Protein AF-A0A966XYH3-F1 (afdb_monomer_lite)

Foldseek 3Di:
DQDLVCLDLVNLQVVLVVCVVVVLPLFDHPVRLVVLLVVLCVVPDQPDWEWADDPQADIDIDHRVCCSVVVSSVSSVQVGRVQWHWDFDFDAHPVGDTDTYIYTDGDCPDPPNPPDDDLLRLLVCQLPDADPVGGSLVVLVVVCVVCVVVVHDDVSSVSSNQSSCVVNVVPDDDDDDDDDDDDDDD

Sequence (186 aa):
MLTREDLTSERIDQIVADAHKAGYDFFLTSEQRAASLAAALQRYQPGEEAWVFAYEGIAYRLAPHQVSSELAILWNREMLSNVYQARWVPTQLRDGRTVTAVTFVVDTAHCQYCGDLSMERAAHHIAFAEGRRGACRDYLFNTAEHTRSLGIHDPYIEDLMERVATLRGDAAGASAPAAAELAGEA

Structure (mmCIF, N/CA/C/O backbone):
data_AF-A0A966XYH3-F1
#
_entry.id   AF-A0A966XYH3-F1
#
loop_
_atom_site.group_PDB
_atom_site.id
_atom_site.type_symbol
_atom_site.label_atom_id
_atom_site.label_alt_id
_atom_site.label_comp_id
_atom_site.label_asym_id
_atom_site.label_entity_id
_atom_site.label_seq_id
_atom_site.pdbx_PDB_ins_code
_atom_site.Cartn_x
_atom_site.Cartn_y
_atom_site.Cartn_z
_atom_site.occupancy
_atom_site.B_iso_or_equiv
_atom_site.auth_seq_id
_atom_site.auth_comp_id
_atom_site.auth_asym_id
_atom_site.auth_atom_id
_atom_site.pdbx_PDB_model_num
ATOM 1 N N . MET A 1 1 ? 12.363 -10.773 2.905 1.00 49.31 1 MET A N 1
ATOM 2 C CA . MET A 1 1 ? 11.132 -9.957 3.035 1.00 49.31 1 MET A CA 1
ATOM 3 C C . MET A 1 1 ? 11.055 -9.453 4.473 1.00 49.31 1 MET A C 1
ATOM 5 O O . MET A 1 1 ? 11.399 -10.238 5.341 1.00 49.31 1 MET A O 1
ATOM 9 N N . LEU A 1 2 ? 10.693 -8.185 4.735 1.00 57.81 2 LEU A N 1
ATOM 10 C CA . LEU A 1 2 ? 10.461 -7.740 6.123 1.00 57.81 2 LEU A CA 1
ATOM 11 C C . LEU A 1 2 ? 9.235 -8.480 6.658 1.00 57.81 2 LEU A C 1
ATOM 13 O O . LEU A 1 2 ? 8.167 -8.423 6.045 1.00 57.81 2 LEU A O 1
ATOM 17 N N . THR A 1 3 ? 9.412 -9.188 7.759 1.00 65.69 3 THR A N 1
ATOM 18 C CA . THR A 1 3 ? 8.351 -9.879 8.486 1.00 65.69 3 THR A CA 1
ATOM 19 C C . THR A 1 3 ? 7.637 -8.905 9.424 1.00 65.69 3 THR A C 1
ATOM 21 O O . THR A 1 3 ? 8.086 -7.777 9.630 1.00 65.69 3 THR A O 1
ATOM 24 N N . ARG A 1 4 ? 6.514 -9.324 10.020 1.00 68.44 4 ARG A N 1
ATOM 25 C CA . ARG A 1 4 ? 5.819 -8.525 11.045 1.00 68.44 4 ARG A CA 1
ATOM 26 C C . ARG A 1 4 ? 6.746 -8.166 12.213 1.00 68.44 4 ARG A C 1
ATOM 28 O O . ARG A 1 4 ? 6.641 -7.068 12.748 1.00 68.44 4 ARG A O 1
ATOM 35 N N . GLU A 1 5 ? 7.657 -9.067 12.565 1.00 70.75 5 GLU A N 1
ATOM 36 C CA . GLU A 1 5 ? 8.644 -8.877 13.633 1.00 70.75 5 GLU A CA 1
ATOM 37 C C . GLU A 1 5 ? 9.693 -7.817 13.271 1.00 70.75 5 GLU A C 1
ATOM 39 O O . GLU A 1 5 ? 10.231 -7.161 14.156 1.00 70.75 5 GLU A O 1
ATOM 44 N N . ASP A 1 6 ? 9.919 -7.567 11.977 1.00 70.19 6 ASP A N 1
ATOM 45 C CA . ASP A 1 6 ? 10.845 -6.537 11.499 1.00 70.19 6 ASP A CA 1
ATOM 46 C C . ASP A 1 6 ? 10.223 -5.126 11.434 1.00 70.19 6 ASP A C 1
ATOM 48 O O . ASP A 1 6 ? 10.929 -4.155 11.152 1.00 70.19 6 ASP A O 1
ATOM 52 N N . LEU A 1 7 ? 8.911 -4.985 11.671 1.00 72.44 7 LEU A N 1
ATOM 53 C CA . LEU A 1 7 ? 8.174 -3.710 11.614 1.00 72.44 7 LEU A CA 1
ATOM 54 C C . LEU A 1 7 ? 8.131 -2.975 12.965 1.00 72.44 7 LEU A C 1
ATOM 56 O O . LEU A 1 7 ? 7.219 -2.182 13.228 1.00 72.44 7 LEU A O 1
ATOM 60 N N . THR A 1 8 ? 9.112 -3.221 13.836 1.00 78.69 8 THR A N 1
ATOM 61 C CA . THR A 1 8 ? 9.257 -2.449 15.074 1.00 78.69 8 THR A CA 1
ATOM 62 C C . THR A 1 8 ? 9.569 -0.991 14.755 1.00 78.69 8 THR A C 1
ATOM 64 O O . THR A 1 8 ? 10.270 -0.683 13.788 1.00 78.69 8 THR A O 1
ATOM 67 N N . SER A 1 9 ? 9.075 -0.073 15.590 1.00 75.56 9 SER A N 1
ATOM 68 C CA . SER A 1 9 ? 9.333 1.359 15.402 1.00 75.56 9 SER A CA 1
ATOM 69 C C . SER A 1 9 ? 10.831 1.668 15.347 1.00 75.56 9 SER A C 1
ATOM 71 O O . SER A 1 9 ? 11.249 2.441 14.497 1.00 75.56 9 SER A O 1
ATOM 73 N N . GLU A 1 10 ? 11.651 0.994 16.158 1.00 83.19 10 GLU A N 1
ATOM 74 C CA . GLU A 1 10 ? 13.109 1.167 16.169 1.00 83.19 10 GLU A CA 1
ATOM 75 C C . GLU A 1 10 ? 13.763 0.764 14.839 1.00 83.19 10 GLU A C 1
ATOM 77 O O . GLU A 1 10 ? 14.554 1.522 14.273 1.00 83.19 10 GLU A O 1
ATOM 82 N N . ARG A 1 11 ? 13.404 -0.405 14.288 1.00 82.56 11 ARG A N 1
ATOM 83 C CA . ARG A 1 11 ? 13.957 -0.864 13.008 1.00 82.56 11 ARG A CA 1
ATOM 84 C C . ARG A 1 11 ? 13.546 0.055 11.866 1.00 82.56 11 ARG A C 1
ATOM 86 O O . ARG A 1 11 ? 14.363 0.353 10.993 1.00 82.56 11 ARG A O 1
ATOM 93 N N . ILE A 1 12 ? 12.296 0.506 11.879 1.00 82.81 12 ILE A N 1
ATOM 94 C CA . ILE A 1 12 ? 11.787 1.462 10.904 1.00 82.81 12 ILE A CA 1
ATOM 95 C C . ILE A 1 12 ? 12.502 2.809 11.023 1.00 82.81 12 ILE A C 1
ATOM 97 O O . ILE A 1 12 ? 12.922 3.360 10.007 1.00 82.81 12 ILE A O 1
ATOM 101 N N . ASP A 1 13 ? 12.699 3.320 12.233 1.00 86.12 13 ASP A N 1
ATOM 102 C CA . ASP A 1 13 ? 13.364 4.603 12.449 1.00 86.12 13 ASP A CA 1
ATOM 103 C C . ASP A 1 13 ? 14.832 4.556 11.998 1.00 86.12 13 ASP A C 1
ATOM 105 O O . ASP A 1 13 ? 15.316 5.515 11.395 1.00 86.12 13 ASP A O 1
ATOM 109 N N . GLN A 1 14 ? 15.510 3.412 12.152 1.00 86.12 14 GLN A N 1
ATOM 110 C CA . GLN A 1 14 ? 16.838 3.205 11.570 1.00 86.12 14 GLN A CA 1
ATOM 111 C C . GLN A 1 14 ? 16.815 3.244 10.033 1.00 86.12 14 GLN A C 1
ATOM 113 O O . GLN A 1 14 ? 17.666 3.890 9.422 1.00 86.12 14 GLN A O 1
ATOM 118 N N . ILE A 1 15 ? 15.835 2.591 9.396 1.00 84.50 15 ILE A N 1
ATOM 119 C CA . ILE A 1 15 ? 15.675 2.620 7.931 1.00 84.50 15 ILE A CA 1
ATOM 120 C C . ILE A 1 15 ? 15.459 4.056 7.438 1.00 84.50 15 ILE A C 1
ATOM 122 O O . ILE A 1 15 ? 16.064 4.454 6.442 1.00 84.50 15 ILE A O 1
ATOM 126 N N . VAL A 1 16 ? 14.623 4.830 8.134 1.00 85.50 16 VAL A N 1
ATOM 127 C CA . VAL A 1 16 ? 14.347 6.238 7.809 1.00 85.50 16 VAL A CA 1
ATOM 128 C C . VAL A 1 16 ? 15.609 7.085 7.966 1.00 85.50 16 VAL A C 1
ATOM 130 O O . VAL A 1 16 ? 15.961 7.823 7.049 1.00 85.50 16 VAL A O 1
ATOM 133 N N . ALA A 1 17 ? 16.340 6.928 9.072 1.00 87.25 17 ALA A N 1
ATOM 134 C CA . ALA A 1 17 ? 17.584 7.654 9.306 1.00 87.25 17 ALA A CA 1
ATOM 135 C C . ALA A 1 17 ? 18.641 7.361 8.226 1.00 87.25 17 ALA A C 1
ATOM 137 O O . ALA A 1 17 ? 19.324 8.273 7.757 1.00 87.25 17 ALA A O 1
ATOM 138 N N . ASP A 1 18 ? 18.767 6.102 7.803 1.00 87.81 18 ASP A N 1
ATOM 139 C CA . ASP A 1 18 ? 19.679 5.715 6.724 1.00 87.81 18 ASP A CA 1
ATOM 140 C C . ASP A 1 18 ? 19.237 6.285 5.368 1.00 87.81 18 ASP A C 1
ATOM 142 O O . ASP A 1 18 ? 20.079 6.676 4.559 1.00 87.81 18 ASP A O 1
ATOM 146 N N . ALA A 1 19 ? 17.927 6.368 5.118 1.00 85.88 19 ALA A N 1
ATOM 147 C CA . ALA A 1 19 ? 17.378 6.955 3.901 1.00 85.88 19 ALA A CA 1
ATOM 148 C C . ALA A 1 19 ? 17.610 8.474 3.832 1.00 85.88 19 ALA A C 1
ATOM 150 O O . ALA A 1 19 ? 18.064 8.966 2.799 1.00 85.88 19 ALA A O 1
ATOM 151 N N . HIS A 1 20 ? 17.396 9.206 4.932 1.00 88.75 20 HIS A N 1
ATOM 152 C CA . HIS A 1 20 ? 17.699 10.642 5.019 1.00 88.75 20 HIS A CA 1
ATOM 153 C C . HIS A 1 20 ? 19.189 10.922 4.817 1.00 88.75 20 HIS A C 1
ATOM 155 O O . HIS A 1 20 ? 19.550 11.808 4.049 1.00 88.75 20 HIS A O 1
ATOM 161 N N . LYS A 1 21 ? 20.078 10.114 5.413 1.00 89.19 21 LYS A N 1
ATOM 162 C CA . LYS A 1 21 ? 21.530 10.216 5.162 1.00 89.19 21 LYS A CA 1
ATOM 163 C C . LYS A 1 21 ? 21.896 10.004 3.690 1.00 89.19 21 LYS A C 1
ATOM 165 O O . LYS A 1 21 ? 22.889 10.559 3.231 1.00 89.19 21 LYS A O 1
ATOM 170 N N . ALA A 1 22 ? 21.113 9.208 2.963 1.00 87.56 22 ALA A N 1
ATOM 171 C CA . ALA A 1 22 ? 21.276 8.975 1.531 1.00 87.56 22 ALA A CA 1
ATOM 172 C C . ALA A 1 22 ? 20.560 10.018 0.641 1.00 87.56 22 ALA A C 1
ATOM 174 O O . ALA A 1 22 ? 20.587 9.876 -0.580 1.00 87.56 22 ALA A O 1
ATOM 175 N N . GLY A 1 23 ? 19.944 11.058 1.222 1.00 87.44 23 GLY A N 1
ATOM 176 C CA . GLY A 1 23 ? 19.273 12.145 0.496 1.00 87.44 23 GLY A CA 1
ATOM 177 C C . GLY A 1 23 ? 17.821 11.860 0.096 1.00 87.44 23 GLY A C 1
ATOM 178 O O . GLY A 1 23 ? 17.277 12.539 -0.773 1.00 87.44 23 GLY A O 1
ATOM 179 N N . TYR A 1 24 ? 17.186 10.844 0.687 1.00 84.31 24 TYR A N 1
ATOM 180 C CA . TYR A 1 24 ? 15.781 10.520 0.435 1.00 84.31 24 TYR A CA 1
ATOM 181 C C . TYR A 1 24 ? 14.864 11.168 1.479 1.00 84.31 24 TYR A C 1
ATOM 183 O O . TYR A 1 24 ? 14.410 10.506 2.411 1.00 84.31 24 TYR A O 1
ATOM 191 N N . ASP A 1 25 ? 14.552 12.451 1.305 1.00 84.19 25 ASP A N 1
ATOM 192 C CA . ASP A 1 25 ? 13.819 13.256 2.302 1.00 84.19 25 ASP A CA 1
ATOM 193 C C . ASP A 1 25 ? 12.321 12.924 2.432 1.00 84.19 25 ASP A C 1
ATOM 195 O O . ASP A 1 25 ? 11.650 13.389 3.350 1.00 84.19 25 ASP A O 1
ATOM 199 N N . PHE A 1 26 ? 11.776 12.099 1.537 1.00 83.56 26 PHE A N 1
ATOM 200 C CA . PHE A 1 26 ? 10.361 11.713 1.546 1.00 83.56 26 PHE A CA 1
ATOM 201 C C . PHE A 1 26 ? 10.013 10.631 2.587 1.00 83.56 26 PHE A C 1
ATOM 203 O O . PHE A 1 26 ? 8.839 10.319 2.780 1.00 83.56 26 PHE A O 1
ATOM 210 N N . PHE A 1 27 ? 11.000 10.043 3.273 1.00 86.94 27 PHE A N 1
ATOM 211 C CA . PHE A 1 27 ? 10.733 9.098 4.360 1.00 86.94 27 PHE A CA 1
ATOM 212 C C . PHE A 1 27 ? 10.236 9.818 5.623 1.00 86.94 27 PHE A C 1
ATOM 214 O O . PHE A 1 27 ? 10.886 10.737 6.116 1.00 86.94 27 PHE A O 1
ATOM 221 N N . LEU A 1 28 ? 9.096 9.385 6.164 1.00 86.69 28 LEU A N 1
ATOM 222 C CA . LEU A 1 28 ? 8.470 9.984 7.341 1.00 86.69 28 LEU A CA 1
ATOM 223 C C . LEU A 1 28 ? 9.160 9.544 8.635 1.00 86.69 28 LEU A C 1
ATOM 225 O O . LEU A 1 28 ? 9.383 8.351 8.858 1.00 86.69 28 LEU A O 1
ATOM 229 N N . THR A 1 29 ? 9.404 10.494 9.538 1.00 89.31 29 THR A N 1
ATOM 230 C CA . THR A 1 29 ? 9.865 10.219 10.907 1.00 89.31 29 THR A CA 1
ATOM 231 C C . THR A 1 29 ? 8.796 9.492 11.731 1.00 89.31 29 THR A C 1
ATOM 233 O O . THR A 1 29 ? 7.613 9.501 11.387 1.00 89.31 29 THR A O 1
ATOM 236 N N . SER A 1 30 ? 9.197 8.893 12.858 1.00 86.94 30 SER A N 1
ATOM 237 C CA . SER A 1 30 ? 8.275 8.272 13.826 1.00 86.94 30 SER A CA 1
ATOM 238 C C . SER A 1 30 ? 7.136 9.214 14.233 1.00 86.94 30 SER A C 1
ATOM 240 O O . SER A 1 30 ? 5.964 8.840 14.208 1.00 86.94 30 SER A O 1
ATOM 242 N N . GLU A 1 31 ? 7.472 10.474 14.521 1.00 88.69 31 GLU A N 1
ATOM 243 C CA . GLU A 1 31 ? 6.510 11.511 14.895 1.00 88.69 31 GLU A CA 1
ATOM 244 C C . GLU A 1 31 ? 5.534 11.828 13.754 1.00 88.69 31 GLU A C 1
ATOM 246 O O . GLU A 1 31 ? 4.325 11.883 13.970 1.00 88.69 31 GLU A O 1
ATOM 251 N N . GLN A 1 32 ? 6.030 11.964 12.521 1.00 90.31 32 GLN A N 1
ATOM 252 C CA . GLN A 1 32 ? 5.187 12.227 11.352 1.00 90.31 32 GLN A CA 1
ATOM 253 C C . GLN A 1 32 ? 4.245 11.057 11.046 1.00 90.31 32 GLN A C 1
ATOM 255 O O . GLN A 1 32 ? 3.066 11.276 10.753 1.00 90.31 32 GLN A O 1
ATOM 260 N N . ARG A 1 33 ? 4.726 9.810 11.156 1.00 90.44 33 ARG A N 1
ATOM 261 C CA . ARG A 1 33 ? 3.879 8.616 11.002 1.00 90.44 33 ARG A CA 1
ATOM 262 C C . ARG A 1 33 ? 2.805 8.562 12.088 1.00 90.44 33 ARG A C 1
ATOM 264 O O . ARG A 1 33 ? 1.641 8.331 11.764 1.00 90.44 33 ARG A O 1
ATOM 271 N N . ALA A 1 34 ? 3.160 8.838 13.344 1.00 88.94 34 ALA A N 1
ATOM 272 C CA . ALA A 1 34 ? 2.211 8.881 14.455 1.00 88.94 34 ALA A CA 1
ATOM 273 C C . ALA A 1 34 ? 1.156 9.987 14.281 1.00 88.94 34 ALA A C 1
ATOM 275 O O . ALA A 1 34 ? -0.034 9.740 14.476 1.00 88.94 34 ALA A O 1
ATOM 276 N N . ALA A 1 35 ? 1.561 11.185 13.850 1.00 90.56 35 ALA A N 1
ATOM 277 C CA . ALA A 1 35 ? 0.647 12.289 13.563 1.00 90.56 35 ALA A CA 1
ATOM 278 C C . ALA A 1 35 ? -0.316 11.953 12.410 1.00 90.56 35 ALA A C 1
ATOM 280 O O . ALA A 1 35 ? -1.517 12.212 12.504 1.00 90.56 35 ALA A O 1
ATOM 281 N N . SER A 1 36 ? 0.191 11.322 11.347 1.00 90.62 36 SER A N 1
ATOM 282 C CA . SER A 1 36 ? -0.619 10.839 10.222 1.00 90.62 36 SER A CA 1
ATOM 283 C C . SER A 1 36 ? -1.637 9.780 10.660 1.00 90.62 36 SER A C 1
ATOM 285 O O . SER A 1 36 ? -2.813 9.865 10.297 1.00 90.62 36 SER A O 1
ATOM 287 N N . LEU A 1 37 ? -1.226 8.826 11.502 1.00 90.12 37 LEU A N 1
ATOM 288 C CA . LEU A 1 37 ? -2.130 7.830 12.080 1.00 90.12 37 LEU A CA 1
ATOM 289 C C . LEU A 1 37 ? -3.214 8.493 12.932 1.00 90.12 37 LEU A C 1
ATOM 291 O O . LEU A 1 37 ? -4.394 8.193 12.764 1.00 90.12 37 LEU A O 1
ATOM 295 N N . ALA A 1 38 ? -2.841 9.430 13.805 1.00 90.00 38 ALA A N 1
ATOM 296 C CA . ALA A 1 38 ? -3.794 10.164 14.630 1.00 90.00 38 ALA A CA 1
ATOM 297 C C . ALA A 1 38 ? -4.825 10.917 13.769 1.00 90.00 38 ALA A C 1
ATOM 299 O O . ALA A 1 38 ? -6.024 10.849 14.036 1.00 90.00 38 ALA A O 1
ATOM 300 N N . ALA A 1 39 ? -4.387 11.571 12.689 1.00 90.06 39 ALA A N 1
ATOM 301 C CA . ALA A 1 39 ? -5.273 12.253 11.746 1.00 90.06 39 ALA A CA 1
ATOM 302 C C . ALA A 1 39 ? -6.193 11.289 10.971 1.00 90.06 39 ALA A C 1
ATOM 304 O O . ALA A 1 39 ? -7.334 11.638 10.647 1.00 90.06 39 ALA A O 1
ATOM 305 N N . ALA A 1 40 ? -5.727 10.077 10.662 1.00 87.75 40 ALA A N 1
ATOM 306 C CA . ALA A 1 40 ? -6.570 9.045 10.068 1.00 87.75 40 ALA A CA 1
ATOM 307 C C . ALA A 1 40 ? -7.600 8.515 11.072 1.00 87.75 40 ALA A C 1
ATOM 309 O O . ALA A 1 40 ? -8.766 8.363 10.714 1.00 87.75 40 ALA A O 1
ATOM 310 N N . LEU A 1 41 ? -7.207 8.306 12.330 1.00 88.00 41 LEU A N 1
ATOM 311 C CA . LEU A 1 41 ? -8.091 7.838 13.398 1.00 88.00 41 LEU A CA 1
ATOM 312 C C . LEU A 1 41 ? -9.167 8.860 13.788 1.00 88.00 41 LEU A C 1
ATOM 314 O O . LEU A 1 41 ? -10.234 8.456 14.227 1.00 88.00 41 LEU A O 1
ATOM 318 N N . GLN A 1 42 ? -8.963 10.162 13.564 1.00 86.31 42 GLN A N 1
ATOM 319 C CA . GLN A 1 42 ? -10.026 11.168 13.743 1.00 86.31 42 GLN A CA 1
ATOM 320 C C . GLN A 1 42 ? -11.244 10.936 12.835 1.00 86.31 42 GLN A C 1
ATOM 322 O O . GLN A 1 42 ? -12.342 11.390 13.144 1.00 86.31 42 GLN A O 1
ATOM 327 N N . ARG A 1 43 ? -11.050 10.262 11.694 1.00 80.88 43 ARG A N 1
ATOM 328 C CA . ARG A 1 43 ? -12.122 9.918 10.745 1.00 80.88 43 ARG A CA 1
ATOM 329 C C . ARG A 1 43 ? -12.791 8.582 11.073 1.00 80.88 43 ARG A C 1
ATOM 331 O O . ARG A 1 43 ? -13.770 8.224 10.427 1.00 80.88 43 ARG A O 1
ATOM 338 N N . TYR A 1 44 ? -12.255 7.864 12.052 1.00 80.00 44 TYR A N 1
ATOM 339 C CA . TYR A 1 44 ? -12.781 6.616 12.573 1.00 80.00 44 TYR A CA 1
ATOM 340 C C . TYR A 1 44 ? -13.592 6.883 13.847 1.00 80.00 44 TYR A C 1
ATOM 342 O O . TYR A 1 44 ? -13.203 7.717 14.663 1.00 80.00 44 TYR A O 1
ATOM 350 N N . GLN A 1 45 ? -14.714 6.183 14.036 1.00 73.06 45 GLN A N 1
ATOM 351 C CA . GLN A 1 45 ? -15.521 6.323 15.249 1.00 73.06 45 GLN A CA 1
ATOM 352 C C . GLN A 1 45 ? -15.017 5.378 16.354 1.00 73.06 45 GLN A C 1
ATOM 354 O O . GLN A 1 45 ? -15.014 4.158 16.167 1.00 73.06 45 GLN A O 1
ATOM 359 N N . PRO A 1 46 ? -14.592 5.897 17.523 1.00 70.25 46 PRO A N 1
ATOM 360 C CA . PRO A 1 46 ? -14.150 5.055 18.629 1.00 70.25 46 PRO A CA 1
ATOM 361 C C . PRO A 1 46 ? -15.253 4.099 19.104 1.00 70.25 46 PRO A C 1
ATOM 363 O O . PRO A 1 46 ? -16.379 4.521 19.353 1.00 70.25 46 PRO A O 1
ATOM 366 N N . GLY A 1 47 ? -14.906 2.822 19.286 1.00 65.19 47 GLY A N 1
ATOM 367 C CA . GLY A 1 47 ? -15.826 1.781 19.762 1.00 65.19 47 GLY A CA 1
ATOM 368 C C . GLY A 1 47 ? -16.473 0.926 18.668 1.00 65.19 47 GLY A C 1
ATOM 369 O O . GLY A 1 47 ? -17.065 -0.098 19.001 1.00 65.19 47 GLY A O 1
ATOM 370 N N . GLU A 1 48 ? -16.320 1.282 17.391 1.00 75.50 48 GLU A N 1
ATOM 371 C CA . GLU A 1 48 ? -16.771 0.446 16.270 1.00 75.50 48 GLU A CA 1
ATOM 372 C C . GLU A 1 48 ? -15.736 -0.634 15.896 1.00 75.50 48 GLU A C 1
ATOM 374 O O . GLU A 1 48 ? -14.670 -0.735 16.501 1.00 75.50 48 GLU A O 1
ATOM 379 N N . GLU A 1 49 ? -16.060 -1.509 14.944 1.00 79.50 49 GLU A N 1
ATOM 380 C CA . GLU A 1 49 ? -15.067 -2.381 14.306 1.00 79.50 49 GLU A CA 1
ATOM 381 C C . GLU A 1 49 ? -14.401 -1.615 13.155 1.00 79.50 49 GLU A C 1
ATOM 383 O O . GLU A 1 49 ? -15.080 -0.924 12.394 1.00 79.50 49 GLU A O 1
ATOM 388 N N . ALA A 1 50 ? -13.087 -1.771 12.978 1.00 81.12 50 ALA A N 1
ATOM 389 C CA . ALA A 1 50 ? -12.398 -1.252 11.798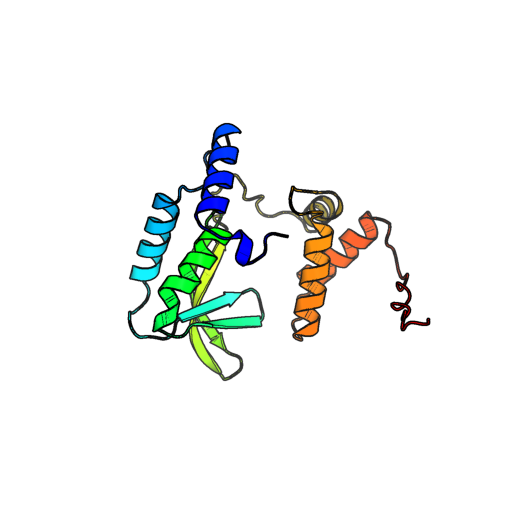 1.00 81.12 50 ALA A CA 1
ATOM 390 C C . ALA A 1 50 ? -12.136 -2.379 10.800 1.00 81.12 50 ALA A C 1
ATOM 392 O O . ALA A 1 50 ? -11.811 -3.504 11.184 1.00 81.12 50 ALA A O 1
ATOM 393 N N . TRP A 1 51 ? -12.221 -2.058 9.514 1.00 85.19 51 TRP A N 1
ATOM 394 C CA . TRP A 1 51 ? -11.827 -2.966 8.445 1.00 85.19 51 TRP A CA 1
ATOM 395 C C . TRP A 1 51 ? -10.589 -2.425 7.737 1.00 85.19 51 TRP A C 1
ATOM 397 O O . TRP A 1 51 ? -10.460 -1.220 7.552 1.00 85.19 51 TRP A O 1
ATOM 407 N N . VAL A 1 52 ? -9.672 -3.300 7.338 1.00 81.25 52 VAL A N 1
ATOM 408 C CA . VAL A 1 52 ? -8.542 -2.961 6.463 1.00 81.25 52 VAL A CA 1
ATOM 409 C C . VAL A 1 52 ? -8.777 -3.655 5.134 1.00 81.25 52 VAL A C 1
ATOM 411 O O . VAL A 1 52 ? -8.870 -4.882 5.091 1.00 81.25 52 VAL A O 1
ATOM 414 N N . PHE A 1 53 ? -8.899 -2.879 4.062 1.00 77.75 53 PHE A N 1
ATOM 415 C CA . PHE A 1 53 ? -9.060 -3.412 2.714 1.00 77.75 53 PHE A CA 1
ATOM 416 C C . PHE A 1 53 ? -7.688 -3.637 2.076 1.00 77.75 53 PHE A C 1
ATOM 418 O O . PHE A 1 53 ? -6.882 -2.711 1.983 1.00 77.75 53 PHE A O 1
ATOM 425 N N . ALA A 1 54 ? -7.445 -4.860 1.614 1.00 68.12 54 ALA A N 1
ATOM 426 C CA . ALA A 1 54 ? -6.319 -5.204 0.762 1.00 68.12 54 ALA A CA 1
ATOM 427 C C . ALA A 1 54 ? -6.888 -5.698 -0.574 1.00 68.12 54 ALA A C 1
ATOM 429 O O . ALA A 1 54 ? -7.685 -6.631 -0.583 1.00 68.12 54 ALA A O 1
ATOM 430 N N . TYR A 1 55 ? -6.515 -4.997 -1.649 1.00 62.22 55 TYR A N 1
ATOM 431 C CA . TYR A 1 55 ? -6.779 -5.239 -3.077 1.00 62.22 55 TYR A CA 1
ATOM 432 C C . TYR A 1 55 ? -7.715 -6.409 -3.467 1.00 62.22 55 TYR A C 1
ATOM 434 O O . TYR A 1 55 ? -7.482 -7.554 -3.096 1.00 62.22 55 TYR A O 1
ATOM 442 N N . GLU A 1 56 ? -8.744 -6.100 -4.268 1.00 61.16 56 GLU A N 1
ATOM 443 C CA . GLU A 1 56 ? -9.690 -7.005 -4.962 1.00 61.16 56 GLU A CA 1
ATOM 444 C C . GLU A 1 56 ? -10.035 -8.364 -4.316 1.00 61.16 56 GLU A C 1
ATOM 446 O O . GLU A 1 56 ? -10.309 -9.346 -5.002 1.00 61.16 56 GLU A O 1
ATOM 451 N N . GLY A 1 57 ? -10.157 -8.441 -2.989 1.00 67.25 57 GLY A N 1
ATOM 452 C CA . GLY A 1 57 ? -10.906 -9.559 -2.411 1.00 67.25 57 GLY A CA 1
ATOM 453 C C . GLY A 1 57 ? -10.738 -9.853 -0.936 1.00 67.25 57 GLY A C 1
ATOM 454 O O . GLY A 1 57 ? -11.420 -10.763 -0.461 1.00 67.25 57 GLY A O 1
ATOM 455 N N . ILE A 1 58 ? -9.899 -9.115 -0.202 1.00 82.25 58 ILE A N 1
ATOM 456 C CA . ILE A 1 58 ? -9.697 -9.367 1.226 1.00 82.25 58 ILE A CA 1
ATOM 457 C C . ILE A 1 58 ? -9.975 -8.107 2.041 1.00 82.25 58 ILE A C 1
ATOM 459 O O . ILE A 1 58 ? -9.419 -7.035 1.809 1.00 82.25 58 ILE A O 1
ATOM 463 N N . ALA A 1 59 ? -10.822 -8.260 3.054 1.00 88.06 59 ALA A N 1
ATOM 464 C CA . ALA A 1 59 ? -10.999 -7.267 4.097 1.00 88.06 59 ALA A CA 1
ATOM 465 C C . ALA A 1 59 ? -10.708 -7.924 5.449 1.00 88.06 59 ALA A C 1
ATOM 467 O O . ALA A 1 59 ? -11.335 -8.921 5.811 1.00 88.06 59 ALA A O 1
ATOM 468 N N . TYR A 1 60 ? -9.754 -7.371 6.191 1.00 89.50 60 TYR A N 1
ATOM 469 C CA . TYR A 1 60 ? -9.425 -7.828 7.536 1.00 89.50 60 TYR A CA 1
ATOM 470 C C . TYR A 1 60 ? -10.236 -7.041 8.550 1.00 89.50 60 TYR A C 1
ATOM 472 O O . TYR A 1 60 ? -10.205 -5.812 8.552 1.00 89.50 60 TYR A O 1
ATOM 480 N N . ARG A 1 61 ? -10.944 -7.748 9.428 1.00 91.62 61 ARG A N 1
ATOM 481 C CA . ARG A 1 61 ? -11.667 -7.137 10.541 1.00 91.62 61 ARG A CA 1
ATOM 482 C C . ARG A 1 61 ? -10.753 -7.013 11.752 1.00 91.62 61 ARG A C 1
ATOM 484 O O . ARG A 1 61 ? -10.195 -8.012 12.203 1.00 91.62 61 ARG A O 1
ATOM 491 N N . LEU A 1 62 ? -10.660 -5.812 12.303 1.00 91.25 62 LEU A N 1
ATOM 492 C CA . LEU A 1 62 ? -9.945 -5.521 13.538 1.00 91.25 62 LEU A CA 1
ATOM 493 C C . LEU A 1 62 ? -10.947 -5.391 14.684 1.00 91.25 62 LEU A C 1
ATOM 495 O O . LEU A 1 62 ? -11.929 -4.652 14.581 1.00 91.25 62 LEU A O 1
ATOM 499 N N . ALA A 1 63 ? -10.690 -6.092 15.790 1.00 89.44 63 ALA A N 1
ATOM 500 C CA . ALA A 1 63 ? -11.490 -5.912 16.992 1.00 89.44 63 ALA A CA 1
ATOM 501 C C . ALA A 1 63 ? -11.319 -4.474 17.523 1.00 89.44 63 ALA A C 1
ATOM 503 O O . ALA A 1 63 ? -10.202 -3.951 17.467 1.00 89.44 63 ALA A O 1
ATOM 504 N N . PRO A 1 64 ? -12.362 -3.849 18.107 1.00 88.31 64 PRO A N 1
ATOM 505 C CA . PRO A 1 64 ? -12.328 -2.436 18.505 1.00 88.31 64 PRO A CA 1
ATOM 506 C C . PRO A 1 64 ? -11.121 -2.058 19.380 1.00 88.31 64 PRO A C 1
ATOM 508 O O . PRO A 1 64 ? -10.501 -1.015 19.192 1.00 88.31 64 PRO A O 1
ATOM 511 N N . HIS A 1 65 ? -10.738 -2.941 20.307 1.00 89.00 65 HIS A N 1
ATOM 512 C CA . HIS A 1 65 ? -9.617 -2.728 21.227 1.00 89.00 65 HIS A CA 1
ATOM 513 C C . HIS A 1 65 ? -8.230 -2.906 20.579 1.00 89.00 65 HIS A C 1
ATOM 515 O O . HIS A 1 65 ? -7.233 -2.509 21.174 1.00 89.00 65 HIS A O 1
ATOM 521 N N . GLN A 1 66 ? -8.154 -3.484 19.376 1.00 89.94 66 GLN A N 1
ATOM 522 C CA . GLN A 1 66 ? -6.909 -3.732 18.638 1.00 89.94 66 GLN A CA 1
ATOM 523 C C . GLN A 1 66 ? -6.670 -2.721 17.514 1.00 89.94 66 GLN A C 1
ATOM 525 O O . GLN A 1 66 ? -5.575 -2.682 16.960 1.00 89.94 66 GLN A O 1
ATOM 530 N N . VAL A 1 67 ? -7.665 -1.897 17.166 1.00 89.12 67 VAL A N 1
ATOM 531 C CA . VAL A 1 67 ? -7.585 -0.982 16.016 1.00 89.12 67 VAL A CA 1
ATOM 532 C C . VAL A 1 67 ? -6.348 -0.092 16.091 1.00 89.12 67 VAL A C 1
ATOM 534 O O . VAL A 1 67 ? -5.581 -0.032 15.138 1.00 89.12 67 VAL A O 1
ATOM 537 N N . SER A 1 68 ? -6.110 0.548 17.237 1.00 87.69 68 SER A N 1
ATOM 538 C CA . SER A 1 68 ? -4.959 1.442 17.405 1.00 87.69 68 SER A CA 1
ATOM 539 C C . SER A 1 68 ? -3.622 0.709 17.233 1.00 87.69 68 SER A C 1
ATOM 541 O O . SER A 1 68 ? -2.763 1.155 16.474 1.00 87.69 68 SER A O 1
ATOM 543 N N . SER A 1 69 ? -3.454 -0.450 17.881 1.00 90.31 69 SER A N 1
ATOM 544 C CA . SER A 1 69 ? -2.198 -1.205 17.839 1.00 90.31 69 SER A CA 1
ATOM 545 C C . SER A 1 69 ? -1.925 -1.825 16.469 1.00 90.31 69 SER A C 1
ATOM 547 O O . SER A 1 69 ? -0.799 -1.761 15.984 1.00 90.31 69 SER A O 1
ATOM 549 N N . GLU A 1 70 ? -2.941 -2.394 15.818 1.00 90.94 70 GLU A N 1
ATOM 550 C CA . GLU A 1 70 ? -2.780 -3.025 14.503 1.00 90.94 70 GLU A CA 1
ATOM 551 C C . GLU A 1 70 ? -2.590 -1.985 13.394 1.00 90.94 70 GLU A C 1
ATOM 553 O O . GLU A 1 70 ? -1.736 -2.165 12.522 1.00 90.94 70 GLU A O 1
ATOM 558 N N . LEU A 1 71 ? -3.305 -0.854 13.451 1.00 90.81 71 LEU A N 1
ATOM 559 C CA . LEU A 1 71 ? -3.078 0.232 12.499 1.00 90.81 71 LEU A CA 1
ATOM 560 C C . LEU A 1 71 ? -1.708 0.885 12.693 1.00 90.81 71 LEU A C 1
ATOM 562 O O . LEU A 1 71 ? -1.103 1.263 11.697 1.00 90.81 71 LEU A O 1
ATOM 566 N N . ALA A 1 72 ? -1.167 0.962 13.913 1.00 88.88 72 ALA A N 1
ATOM 567 C CA . ALA A 1 72 ? 0.197 1.452 14.128 1.00 88.88 72 ALA A CA 1
ATOM 568 C C . ALA A 1 72 ? 1.251 0.582 13.421 1.00 88.88 72 ALA A C 1
ATOM 570 O O . ALA A 1 72 ? 2.161 1.111 12.777 1.00 88.88 72 ALA A O 1
ATOM 571 N N . ILE A 1 73 ? 1.096 -0.745 13.469 1.00 87.69 73 ILE A N 1
ATOM 572 C CA . ILE A 1 73 ? 1.978 -1.683 12.757 1.00 87.69 73 ILE A CA 1
ATOM 573 C C . ILE A 1 73 ? 1.848 -1.494 11.240 1.00 87.69 73 ILE A C 1
ATOM 575 O O . ILE A 1 73 ? 2.857 -1.422 10.536 1.00 87.69 73 ILE A O 1
ATOM 579 N N . LEU A 1 74 ? 0.620 -1.362 10.730 1.00 88.69 74 LEU A N 1
ATOM 580 C CA . LEU A 1 74 ? 0.387 -1.102 9.307 1.00 88.69 74 LEU A CA 1
ATOM 581 C C . LEU A 1 74 ? 0.947 0.254 8.864 1.00 88.69 74 LEU A C 1
ATOM 583 O O . LEU A 1 74 ? 1.557 0.335 7.801 1.00 88.69 74 LEU A O 1
ATOM 587 N N . TRP A 1 75 ? 0.833 1.302 9.682 1.00 90.75 75 TRP A N 1
ATOM 588 C CA . TRP A 1 75 ? 1.409 2.618 9.385 1.00 90.75 75 TRP A CA 1
ATOM 589 C C . TRP A 1 75 ? 2.929 2.564 9.266 1.00 90.75 75 TRP A C 1
ATOM 591 O O . TRP A 1 75 ? 3.498 3.165 8.357 1.00 90.75 75 TRP A O 1
ATOM 601 N N . ASN A 1 76 ? 3.587 1.799 10.136 1.00 86.38 76 ASN A N 1
ATOM 602 C CA . ASN A 1 76 ? 5.027 1.567 10.061 1.00 86.38 76 ASN A CA 1
ATOM 603 C C . ASN A 1 76 ? 5.455 0.826 8.784 1.00 86.38 76 ASN A C 1
ATOM 605 O O . ASN A 1 76 ? 6.609 0.947 8.382 1.00 86.38 76 ASN A O 1
ATOM 609 N N . ARG A 1 77 ? 4.555 0.077 8.135 1.00 83.81 77 ARG A N 1
ATOM 610 C CA . ARG A 1 77 ? 4.827 -0.607 6.863 1.00 83.81 77 ARG A CA 1
ATOM 611 C C . ARG A 1 77 ? 4.507 0.258 5.648 1.00 83.81 77 ARG A C 1
ATOM 613 O O . ARG A 1 77 ? 5.335 0.354 4.747 1.00 83.81 77 ARG A O 1
ATOM 620 N N . GLU A 1 78 ? 3.312 0.839 5.612 1.00 85.31 78 GLU A N 1
ATOM 621 C CA . GLU A 1 78 ? 2.759 1.475 4.409 1.00 85.31 78 GLU A CA 1
ATOM 622 C C . GLU A 1 78 ? 3.084 2.968 4.333 1.00 85.31 78 GLU A C 1
ATOM 624 O O . GLU A 1 78 ? 3.380 3.496 3.266 1.00 85.31 78 GLU A O 1
ATOM 629 N N . MET A 1 79 ? 3.110 3.667 5.468 1.00 86.88 79 MET A N 1
ATOM 630 C CA . MET A 1 79 ? 3.278 5.124 5.513 1.00 86.88 79 MET A CA 1
ATOM 631 C C . MET A 1 79 ? 4.748 5.530 5.692 1.00 86.88 79 MET A C 1
ATOM 633 O O . MET A 1 79 ? 5.053 6.550 6.302 1.00 86.88 79 MET A O 1
ATOM 637 N N . LEU A 1 80 ? 5.679 4.723 5.171 1.00 84.19 80 LEU A N 1
ATOM 638 C CA . LEU A 1 80 ? 7.122 4.953 5.298 1.00 84.19 80 LEU A CA 1
ATOM 639 C C . LEU A 1 80 ? 7.611 6.119 4.451 1.00 84.19 80 LEU A C 1
ATOM 641 O O . LEU A 1 80 ? 8.308 6.985 4.961 1.00 84.19 80 LEU A O 1
ATOM 645 N N . SER A 1 81 ? 7.284 6.121 3.162 1.00 82.06 81 SER A N 1
ATOM 646 C CA . SER A 1 81 ? 7.827 7.067 2.182 1.00 82.06 81 SER A CA 1
ATOM 647 C C . SER A 1 81 ? 6.840 8.163 1.791 1.00 82.06 81 SER A C 1
ATOM 649 O O . SER A 1 81 ? 7.040 8.805 0.770 1.00 82.06 81 SER A O 1
ATOM 651 N N . ASN A 1 82 ? 5.739 8.314 2.540 1.00 83.06 82 ASN A N 1
ATOM 652 C CA . ASN A 1 82 ? 4.628 9.227 2.238 1.00 83.06 82 ASN A CA 1
ATOM 653 C C . ASN A 1 82 ? 4.003 9.063 0.833 1.00 83.06 82 ASN A C 1
ATOM 655 O O . ASN A 1 82 ? 3.203 9.888 0.404 1.00 83.06 82 ASN A O 1
ATOM 659 N N . VAL A 1 83 ? 4.348 7.987 0.119 1.00 88.06 83 VAL A N 1
ATOM 660 C CA . VAL A 1 83 ? 3.843 7.695 -1.229 1.00 88.06 83 VAL A CA 1
ATOM 661 C C . VAL A 1 83 ? 2.374 7.278 -1.216 1.00 88.06 83 VAL A C 1
ATOM 663 O O . VAL A 1 83 ? 1.709 7.333 -2.245 1.00 88.06 83 VAL A O 1
ATOM 666 N N . TYR A 1 84 ? 1.865 6.867 -0.056 1.00 90.88 84 TYR A N 1
ATOM 667 C CA . TYR A 1 84 ? 0.477 6.490 0.143 1.00 90.88 84 TYR A CA 1
ATOM 668 C C . TYR A 1 84 ? -0.260 7.500 1.017 1.00 90.88 84 TYR A C 1
ATOM 670 O O . TYR A 1 84 ? 0.302 8.106 1.927 1.00 90.88 84 TYR A O 1
ATOM 678 N N . GLN A 1 85 ? -1.562 7.607 0.778 1.00 90.50 85 GLN A N 1
ATOM 679 C CA . GLN A 1 85 ? -2.517 8.299 1.626 1.00 90.50 85 GLN A CA 1
ATOM 680 C C . GLN A 1 85 ? -3.517 7.285 2.175 1.00 90.50 85 GLN A C 1
ATOM 682 O O . GLN A 1 85 ? -4.128 6.524 1.422 1.00 90.50 85 GLN A O 1
ATOM 687 N N . ALA A 1 86 ? -3.730 7.305 3.489 1.00 92.19 86 ALA A N 1
ATOM 688 C CA . ALA A 1 86 ? -4.775 6.504 4.107 1.00 92.19 86 ALA A CA 1
ATOM 689 C C . ALA A 1 86 ? -6.161 7.084 3.792 1.00 92.19 86 ALA A C 1
ATOM 691 O O . ALA A 1 86 ? -6.414 8.281 3.967 1.00 92.19 86 ALA A O 1
ATOM 692 N N . ARG A 1 87 ? -7.080 6.229 3.344 1.00 90.44 87 ARG A N 1
ATOM 693 C CA . ARG A 1 87 ? -8.457 6.590 2.998 1.00 90.44 87 ARG A CA 1
ATOM 694 C C . ARG A 1 87 ? -9.425 5.624 3.655 1.00 90.44 87 ARG A C 1
ATOM 696 O O . ARG A 1 87 ? -9.289 4.418 3.503 1.00 90.44 87 ARG A O 1
ATOM 703 N N . TRP A 1 88 ? -10.416 6.170 4.351 1.00 91.06 88 TRP A N 1
ATOM 704 C CA . TRP A 1 88 ? -11.573 5.414 4.816 1.00 91.06 88 TRP A CA 1
ATOM 705 C C . TRP A 1 88 ? -12.622 5.408 3.710 1.00 91.06 88 TRP A C 1
ATOM 707 O O . TRP A 1 88 ? -13.059 6.475 3.275 1.00 91.06 88 TRP A O 1
ATOM 717 N N . VAL A 1 89 ? -12.987 4.223 3.234 1.00 89.81 89 VAL A N 1
ATOM 718 C CA . VAL A 1 89 ? -13.903 4.027 2.108 1.00 89.81 89 VAL A CA 1
ATOM 719 C C . VAL A 1 89 ? -15.019 3.051 2.486 1.00 89.81 89 VAL A C 1
ATOM 721 O O . VAL A 1 89 ? -14.782 2.126 3.268 1.00 89.81 89 VAL A O 1
ATOM 724 N N . PRO A 1 90 ? -16.242 3.238 1.961 1.00 89.75 90 PRO A N 1
ATOM 725 C CA . PRO A 1 90 ? -17.272 2.217 2.055 1.00 89.75 90 PRO A CA 1
ATOM 726 C C . PRO A 1 90 ? -16.875 1.013 1.191 1.00 89.75 90 PRO A C 1
ATOM 728 O O . PRO A 1 90 ? -16.580 1.160 0.006 1.00 89.75 90 PRO A O 1
ATOM 731 N N . THR A 1 91 ? -16.909 -0.177 1.781 1.00 89.50 91 THR A N 1
ATOM 732 C CA . THR A 1 91 ? -16.527 -1.437 1.142 1.00 89.50 91 THR A CA 1
ATOM 733 C C . THR A 1 91 ? -17.667 -2.431 1.262 1.00 89.50 91 THR A C 1
ATOM 735 O O . THR A 1 91 ? -18.161 -2.700 2.358 1.00 89.50 91 THR A O 1
ATOM 738 N N . GLN A 1 92 ? -18.079 -2.989 0.128 1.00 89.31 92 GLN A N 1
ATOM 739 C CA . GLN A 1 92 ? -19.111 -4.014 0.078 1.00 89.31 92 GLN A CA 1
ATOM 740 C C . GLN A 1 92 ? -18.472 -5.395 0.278 1.00 89.31 92 GLN A C 1
ATOM 742 O O . GLN A 1 92 ? -17.523 -5.760 -0.415 1.00 89.31 92 GLN A O 1
ATOM 747 N N . LEU A 1 93 ? -18.969 -6.145 1.256 1.00 89.56 93 LEU A N 1
ATOM 748 C CA . LEU A 1 93 ? -18.530 -7.501 1.564 1.00 89.56 93 LEU A CA 1
ATOM 749 C C . LEU A 1 93 ? -19.328 -8.524 0.748 1.00 89.56 93 LEU A C 1
ATOM 751 O O . LEU A 1 93 ? -20.449 -8.265 0.312 1.00 89.56 93 LEU A O 1
ATOM 755 N N . ARG A 1 94 ? -18.774 -9.733 0.595 1.00 85.00 94 ARG A N 1
ATOM 756 C CA . ARG A 1 94 ? -19.418 -10.835 -0.150 1.00 85.00 94 ARG A CA 1
ATOM 757 C C . ARG A 1 94 ? -20.762 -11.276 0.441 1.00 85.00 94 ARG A C 1
ATOM 759 O O . ARG A 1 94 ? -21.580 -11.839 -0.273 1.00 85.00 94 ARG A O 1
ATOM 766 N N . ASP A 1 95 ? -20.986 -11.026 1.729 1.00 89.38 95 ASP A N 1
ATOM 767 C CA . ASP A 1 95 ? -22.245 -11.320 2.421 1.00 89.38 95 ASP A CA 1
ATOM 768 C C . ASP A 1 95 ? -23.304 -10.206 2.279 1.00 89.38 95 ASP A C 1
ATOM 770 O O . ASP A 1 95 ? -24.366 -10.283 2.893 1.00 89.38 95 ASP A O 1
ATOM 774 N N . GLY A 1 96 ? -23.026 -9.175 1.473 1.00 90.62 96 GLY A N 1
ATOM 775 C CA . GLY A 1 96 ? -23.936 -8.066 1.190 1.00 90.62 96 GLY A CA 1
ATOM 776 C C . GLY A 1 96 ? -23.867 -6.908 2.188 1.00 90.62 96 GLY A C 1
ATOM 777 O O . GLY A 1 96 ? -24.532 -5.894 1.979 1.00 90.62 96 GLY A O 1
ATOM 778 N N . ARG A 1 97 ? -23.065 -7.007 3.257 1.00 92.44 97 ARG A N 1
ATOM 779 C CA . ARG A 1 97 ? -22.853 -5.882 4.181 1.00 92.44 97 ARG A CA 1
ATOM 780 C C . ARG A 1 97 ? -21.986 -4.802 3.539 1.00 92.44 97 ARG A C 1
ATOM 782 O O . ARG A 1 97 ? -21.045 -5.102 2.811 1.00 92.44 97 ARG A O 1
ATOM 789 N N . THR A 1 98 ? -22.242 -3.548 3.896 1.00 91.25 98 THR A N 1
ATOM 790 C CA . THR A 1 98 ? -21.327 -2.431 3.629 1.00 91.25 98 THR A CA 1
ATOM 791 C C . THR A 1 98 ? -20.638 -2.048 4.929 1.00 91.25 98 THR A C 1
ATOM 793 O O . THR A 1 98 ? -21.308 -1.786 5.927 1.00 91.25 98 THR A O 1
ATOM 796 N N . VAL A 1 99 ? -19.309 -2.017 4.918 1.00 90.06 99 VAL A N 1
ATOM 797 C CA . VAL A 1 99 ? -18.474 -1.650 6.068 1.00 90.06 99 VAL A CA 1
ATOM 798 C C . VAL A 1 99 ? -17.559 -0.484 5.712 1.00 90.06 99 VAL A C 1
ATOM 800 O O . VAL A 1 99 ? -17.259 -0.269 4.541 1.00 90.06 99 VAL A O 1
ATOM 803 N N . THR A 1 100 ? -17.086 0.258 6.708 1.00 89.69 100 THR A N 1
ATOM 804 C CA . THR A 1 100 ? -16.060 1.288 6.502 1.00 89.69 100 THR A CA 1
ATOM 805 C C . THR A 1 100 ? -14.682 0.655 6.661 1.00 89.69 100 THR A C 1
ATOM 807 O O . THR A 1 100 ? -14.348 0.161 7.740 1.00 89.69 100 THR A O 1
ATOM 810 N N . ALA A 1 101 ? -13.878 0.672 5.599 1.00 91.56 101 ALA A N 1
ATOM 811 C CA . ALA A 1 101 ? -12.531 0.118 5.604 1.00 91.56 101 ALA A CA 1
ATOM 812 C C . ALA A 1 101 ? -11.472 1.193 5.347 1.00 91.56 101 ALA A C 1
ATOM 814 O O . ALA A 1 101 ? -11.672 2.079 4.518 1.00 91.56 101 ALA A O 1
ATOM 815 N N . VAL A 1 102 ? -10.328 1.102 6.023 1.00 92.38 102 VAL A N 1
ATOM 816 C CA . VAL A 1 102 ? -9.133 1.865 5.662 1.00 92.38 102 VAL A CA 1
ATOM 817 C C . VAL A 1 102 ? -8.382 1.146 4.542 1.00 92.38 102 VAL A C 1
ATOM 819 O O . VAL A 1 102 ? -8.213 -0.074 4.564 1.00 92.38 102 VAL A O 1
ATOM 822 N N . THR A 1 103 ? -7.936 1.915 3.559 1.00 91.38 103 THR A N 1
ATOM 823 C CA . THR A 1 103 ? -7.049 1.492 2.474 1.00 91.38 103 THR A CA 1
ATOM 824 C C . THR A 1 103 ? -5.952 2.536 2.268 1.00 91.38 103 THR A C 1
ATOM 826 O O . THR A 1 103 ? -6.075 3.675 2.726 1.00 91.38 103 THR A O 1
ATOM 829 N N . PHE A 1 104 ? -4.882 2.159 1.577 1.00 90.88 104 PHE A N 1
ATOM 830 C CA . PHE A 1 104 ? -3.742 3.019 1.273 1.00 90.88 104 PHE A CA 1
ATOM 831 C C . PHE A 1 104 ? -3.683 3.230 -0.238 1.00 90.88 104 PHE A C 1
ATOM 833 O O . PHE A 1 104 ? -3.416 2.298 -0.993 1.00 90.88 104 PHE A O 1
ATOM 840 N N . VAL A 1 105 ? -3.982 4.448 -0.686 1.00 90.25 105 VAL A N 1
ATOM 841 C CA . VAL A 1 105 ? -3.985 4.804 -2.113 1.00 90.25 105 VAL A CA 1
ATOM 842 C C . VAL A 1 105 ? -2.746 5.612 -2.443 1.00 90.25 105 VAL A C 1
ATOM 844 O O . VAL A 1 105 ? -2.319 6.435 -1.636 1.00 90.25 105 VAL A O 1
ATOM 847 N N . VAL A 1 106 ? -2.144 5.363 -3.604 1.00 90.44 106 VAL A N 1
ATOM 848 C CA . VAL A 1 106 ? -0.947 6.098 -4.024 1.00 90.44 106 VAL A CA 1
ATOM 849 C C . VAL A 1 106 ? -1.274 7.581 -4.209 1.00 90.44 106 VAL A C 1
ATOM 851 O O . VAL A 1 106 ? -2.314 7.934 -4.765 1.00 90.44 106 VAL A O 1
ATOM 854 N N . ASP A 1 107 ? -0.392 8.455 -3.734 1.00 91.00 107 ASP A N 1
ATOM 855 C CA . ASP A 1 107 ? -0.442 9.878 -4.036 1.00 91.00 107 ASP A CA 1
ATOM 856 C C . ASP A 1 107 ? 0.137 10.117 -5.433 1.00 91.00 107 ASP A C 1
ATOM 858 O O . ASP A 1 107 ? 1.340 9.984 -5.666 1.00 91.00 107 ASP A O 1
ATOM 862 N N . THR A 1 108 ? -0.725 10.489 -6.377 1.00 90.38 108 THR A N 1
ATOM 863 C CA . THR A 1 108 ? -0.334 10.716 -7.772 1.00 90.38 108 THR A CA 1
ATOM 864 C C . THR A 1 108 ? 0.542 11.957 -7.966 1.00 90.38 108 THR A C 1
ATOM 866 O O . THR A 1 108 ? 1.090 12.144 -9.049 1.00 90.38 108 THR A O 1
ATOM 869 N N . ALA A 1 109 ? 0.666 12.823 -6.956 1.00 89.38 109 ALA A N 1
ATOM 870 C CA . ALA A 1 109 ? 1.594 13.952 -6.965 1.00 89.38 109 ALA A CA 1
ATOM 871 C C . ALA A 1 109 ? 2.980 13.591 -6.396 1.00 89.38 109 ALA A C 1
ATOM 873 O O . ALA A 1 109 ? 3.897 14.413 -6.444 1.00 89.38 109 ALA A O 1
ATOM 874 N N . HIS A 1 110 ? 3.154 12.383 -5.851 1.00 90.19 110 HIS A N 1
ATOM 875 C CA . HIS A 1 110 ? 4.404 11.971 -5.224 1.00 90.19 110 HIS A CA 1
ATOM 876 C C . HIS A 1 110 ? 5.515 11.738 -6.255 1.00 90.19 110 HIS A C 1
ATOM 878 O O . HIS A 1 110 ? 5.290 11.155 -7.312 1.00 90.19 110 HIS A O 1
ATOM 884 N N . CYS A 1 111 ? 6.758 12.104 -5.927 1.00 86.12 111 CYS A N 1
ATOM 885 C CA . CYS A 1 111 ? 7.898 11.979 -6.847 1.00 86.12 111 CYS A CA 1
ATOM 886 C C . CYS A 1 111 ? 8.235 10.530 -7.244 1.00 86.12 111 CYS A C 1
ATOM 888 O O . CYS A 1 111 ? 8.883 10.302 -8.261 1.00 86.12 111 CYS A O 1
ATOM 890 N N . GLN A 1 112 ? 7.800 9.551 -6.446 1.00 86.56 112 GLN A N 1
ATOM 891 C CA . GLN A 1 112 ? 7.958 8.122 -6.741 1.00 86.56 112 GLN A CA 1
ATOM 892 C C . GLN A 1 112 ? 6.802 7.539 -7.570 1.00 86.56 112 GLN A C 1
ATOM 894 O O . GLN A 1 112 ? 6.862 6.369 -7.942 1.00 86.56 112 GLN A O 1
ATOM 899 N N . TYR A 1 113 ? 5.748 8.311 -7.852 1.00 88.62 113 TYR A N 1
ATOM 900 C CA . TYR A 1 113 ? 4.649 7.851 -8.691 1.00 88.62 113 TYR A CA 1
ATOM 901 C C . TYR A 1 113 ? 5.065 7.884 -10.164 1.00 88.62 113 TYR A C 1
ATOM 903 O O . TYR A 1 113 ? 5.375 8.935 -10.720 1.00 88.62 113 TYR A O 1
ATOM 911 N N . CYS A 1 114 ? 5.066 6.719 -10.811 1.00 86.00 114 CYS A N 1
ATOM 912 C CA . CYS A 1 114 ? 5.506 6.590 -12.201 1.00 86.00 114 CYS A CA 1
ATOM 913 C C . CYS A 1 114 ? 4.429 6.944 -13.240 1.00 86.00 114 CYS A C 1
ATOM 915 O O . CYS A 1 114 ? 4.693 6.819 -14.436 1.00 86.00 114 CYS A O 1
ATOM 917 N N . GLY A 1 115 ? 3.250 7.404 -12.811 1.00 87.19 115 GLY A N 1
ATOM 918 C CA . GLY A 1 115 ? 2.159 7.734 -13.721 1.00 87.19 115 GLY A CA 1
ATOM 919 C C . GLY A 1 115 ? 1.547 6.509 -14.392 1.00 87.19 115 GLY A C 1
ATOM 920 O O . GLY A 1 115 ? 1.683 5.379 -13.921 1.00 87.19 115 GLY A O 1
ATOM 921 N N . ASP A 1 116 ? 0.879 6.764 -15.513 1.00 84.75 116 ASP A N 1
ATOM 922 C CA . ASP A 1 116 ? 0.313 5.723 -16.363 1.00 84.75 116 ASP A CA 1
ATOM 923 C C . ASP A 1 116 ? 1.434 5.066 -17.186 1.00 84.75 116 ASP A C 1
ATOM 925 O O . ASP A 1 116 ? 1.875 5.567 -18.227 1.00 84.75 116 ASP A O 1
ATOM 929 N N . LEU A 1 117 ? 1.984 3.977 -16.647 1.00 88.12 117 LEU A N 1
ATOM 930 C CA . LEU A 1 117 ? 2.946 3.141 -17.350 1.00 88.12 117 LEU A CA 1
ATOM 931 C C . LEU A 1 117 ? 2.191 2.170 -18.249 1.00 88.12 117 LEU A C 1
ATOM 933 O O . LEU A 1 117 ? 1.342 1.414 -17.787 1.00 88.12 117 LEU A O 1
ATOM 937 N N . SER A 1 118 ? 2.573 2.120 -19.526 1.00 92.81 118 SER A N 1
ATOM 938 C CA . SER A 1 118 ? 2.075 1.069 -20.406 1.00 92.81 118 SER A CA 1
ATOM 939 C C . SER A 1 118 ? 2.425 -0.311 -19.845 1.00 92.81 118 SER A C 1
ATOM 941 O O . SER A 1 118 ? 3.496 -0.499 -19.259 1.00 92.81 118 SER A O 1
ATOM 943 N N . MET A 1 119 ? 1.547 -1.282 -20.097 1.00 93.50 119 MET A N 1
ATOM 944 C CA . MET A 1 119 ? 1.718 -2.680 -19.692 1.00 93.50 119 MET A CA 1
ATOM 945 C C . MET A 1 119 ? 3.125 -3.218 -20.017 1.00 93.50 119 MET A C 1
ATOM 947 O O . MET A 1 119 ? 3.787 -3.800 -19.163 1.00 93.50 119 MET A O 1
ATOM 951 N N . GLU A 1 120 ? 3.639 -2.929 -21.216 1.00 94.25 120 GLU A N 1
ATOM 952 C CA . GLU A 1 120 ? 4.986 -3.337 -21.645 1.00 94.25 120 GLU A CA 1
ATOM 953 C C . GLU A 1 120 ? 6.101 -2.753 -20.771 1.00 94.25 120 GLU A C 1
ATOM 955 O O . GLU A 1 120 ? 7.056 -3.439 -20.404 1.00 94.25 120 GLU A O 1
ATOM 960 N N . ARG A 1 121 ? 5.995 -1.465 -20.419 1.00 94.25 121 ARG A N 1
ATOM 961 C CA . ARG A 1 121 ? 7.000 -0.795 -19.588 1.00 94.25 121 ARG A CA 1
ATOM 962 C C . ARG A 1 121 ? 6.934 -1.290 -18.152 1.00 94.25 121 ARG A C 1
ATOM 964 O O . ARG A 1 121 ? 7.983 -1.503 -17.549 1.00 94.25 121 ARG A O 1
ATOM 971 N N . ALA A 1 122 ? 5.728 -1.490 -17.624 1.00 93.88 122 ALA A N 1
ATOM 972 C CA . ALA A 1 122 ? 5.527 -2.088 -16.311 1.00 93.88 122 ALA A CA 1
ATOM 973 C C . ALA A 1 122 ? 6.144 -3.496 -16.256 1.00 93.88 122 ALA A C 1
ATOM 975 O O . ALA A 1 122 ? 6.980 -3.751 -15.390 1.00 93.88 122 ALA A O 1
ATOM 976 N N . ALA A 1 123 ? 5.837 -4.361 -17.229 1.00 96.06 123 ALA A N 1
ATOM 977 C CA . ALA A 1 123 ? 6.404 -5.705 -17.330 1.00 96.06 123 ALA A CA 1
ATOM 978 C C . ALA A 1 123 ? 7.937 -5.682 -17.427 1.00 96.06 123 ALA A C 1
ATOM 980 O O . ALA A 1 123 ? 8.613 -6.408 -16.699 1.00 96.06 123 ALA A O 1
ATOM 981 N N . HIS A 1 124 ? 8.509 -4.800 -18.252 1.00 95.31 124 HIS A N 1
ATOM 982 C CA . HIS A 1 124 ? 9.961 -4.645 -18.348 1.00 95.31 124 HIS A CA 1
ATOM 983 C C . HIS A 1 124 ? 10.589 -4.227 -17.013 1.00 95.31 124 HIS A C 1
ATOM 985 O O . HIS A 1 124 ? 11.574 -4.820 -16.573 1.00 95.31 124 HIS A O 1
ATOM 991 N N . HIS A 1 125 ? 10.029 -3.224 -16.332 1.00 94.06 125 HIS A N 1
ATOM 992 C CA . HIS A 1 125 ? 10.531 -2.820 -15.019 1.00 94.06 125 HIS A CA 1
ATOM 993 C C . HIS A 1 125 ? 10.423 -3.957 -13.997 1.00 94.06 125 HIS A C 1
ATOM 995 O O . HIS A 1 125 ? 11.403 -4.236 -13.313 1.00 94.06 125 HIS A O 1
ATOM 1001 N N . ILE A 1 126 ? 9.293 -4.661 -13.937 1.00 94.69 126 ILE A N 1
ATOM 1002 C CA . ILE A 1 126 ? 9.089 -5.774 -13.000 1.00 94.69 126 ILE A CA 1
ATOM 1003 C C . ILE A 1 126 ? 10.057 -6.936 -13.280 1.00 94.69 126 ILE A C 1
ATOM 1005 O O . ILE A 1 126 ? 10.624 -7.505 -12.345 1.00 94.69 126 ILE A O 1
ATOM 1009 N N . ALA A 1 127 ? 10.299 -7.269 -14.550 1.00 95.62 127 ALA A N 1
ATOM 1010 C CA . ALA A 1 127 ? 11.167 -8.379 -14.938 1.00 95.62 127 ALA A CA 1
ATOM 1011 C C . ALA A 1 127 ? 12.623 -8.189 -14.477 1.00 95.62 127 ALA A C 1
ATOM 1013 O O . ALA A 1 127 ? 13.281 -9.153 -14.058 1.00 95.62 127 ALA A O 1
ATOM 1014 N N . PHE A 1 128 ? 13.132 -6.956 -14.545 1.00 94.88 128 PHE A N 1
ATOM 1015 C CA . PHE A 1 128 ? 14.559 -6.670 -14.374 1.00 94.88 128 PHE A CA 1
ATOM 1016 C C . PHE A 1 128 ? 14.912 -5.870 -13.115 1.00 94.88 128 PHE A C 1
ATOM 1018 O O . PHE A 1 128 ? 16.083 -5.854 -12.741 1.00 94.88 128 PHE A O 1
ATOM 1025 N N . ALA A 1 129 ? 13.952 -5.225 -12.446 1.00 93.25 129 ALA A N 1
ATOM 1026 C CA . ALA A 1 129 ? 14.231 -4.474 -11.226 1.00 93.25 129 ALA A CA 1
ATOM 1027 C C . ALA A 1 129 ? 14.480 -5.397 -10.025 1.00 93.25 129 ALA A C 1
ATOM 1029 O O . ALA A 1 129 ? 13.733 -6.345 -9.763 1.00 93.25 129 ALA A O 1
ATOM 1030 N N . GLU A 1 130 ? 15.496 -5.047 -9.242 1.00 91.25 130 GLU A N 1
ATOM 1031 C CA . GLU A 1 130 ? 15.836 -5.694 -7.982 1.00 91.25 130 GLU A CA 1
ATOM 1032 C C . GLU A 1 130 ? 16.106 -4.628 -6.922 1.00 91.25 130 GLU A C 1
ATOM 1034 O O . GLU A 1 130 ? 16.798 -3.637 -7.163 1.00 91.25 130 GLU A O 1
ATOM 1039 N N . GLY A 1 131 ? 15.513 -4.813 -5.746 1.00 83.69 131 GLY A N 1
ATOM 1040 C CA . GLY A 1 131 ? 15.729 -3.944 -4.598 1.00 83.69 131 GLY A CA 1
ATOM 1041 C C . GLY A 1 131 ? 16.306 -4.717 -3.421 1.00 83.69 131 GLY A C 1
ATOM 1042 O O . GLY A 1 131 ? 16.472 -5.931 -3.460 1.00 83.69 131 GLY A O 1
ATOM 1043 N N . ARG A 1 132 ? 16.502 -4.028 -2.292 1.00 76.44 132 ARG A N 1
ATOM 1044 C CA . ARG A 1 132 ? 16.985 -4.641 -1.035 1.00 76.44 132 ARG A CA 1
ATOM 1045 C C . ARG A 1 132 ? 16.130 -5.816 -0.528 1.00 76.44 132 ARG A C 1
ATOM 1047 O O . ARG A 1 132 ? 16.550 -6.520 0.382 1.00 76.44 132 ARG A O 1
ATOM 1054 N N . ARG A 1 133 ? 14.907 -5.984 -1.046 1.00 76.62 133 ARG A N 1
ATOM 1055 C CA . ARG A 1 133 ? 13.951 -7.029 -0.647 1.00 76.62 133 ARG A CA 1
ATOM 1056 C C . ARG A 1 133 ? 13.844 -8.186 -1.651 1.00 76.62 133 ARG A C 1
ATOM 1058 O O . ARG A 1 133 ? 13.036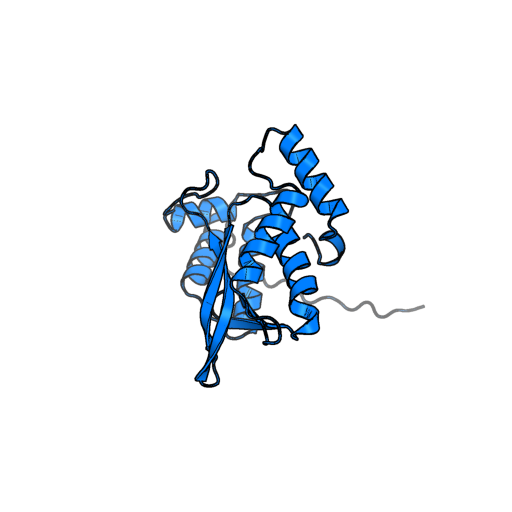 -9.075 -1.399 1.00 76.62 133 ARG A O 1
ATOM 1065 N N . GLY A 1 134 ? 14.640 -8.179 -2.721 1.00 85.75 134 GLY A N 1
ATOM 1066 C CA . GLY A 1 134 ? 14.608 -9.173 -3.796 1.00 85.75 134 GLY A CA 1
ATOM 1067 C C . GLY A 1 134 ? 14.118 -8.602 -5.128 1.00 85.75 134 GLY A C 1
ATOM 1068 O O . GLY A 1 134 ? 13.913 -7.388 -5.267 1.00 85.75 134 GLY A O 1
ATOM 1069 N N . ALA A 1 135 ? 13.948 -9.490 -6.108 1.00 91.69 135 ALA A N 1
ATOM 1070 C CA . ALA A 1 135 ? 13.500 -9.130 -7.445 1.00 91.69 135 ALA A CA 1
ATOM 1071 C C . ALA A 1 135 ? 12.009 -8.766 -7.459 1.00 91.69 135 ALA A C 1
ATOM 1073 O O . ALA A 1 135 ? 11.188 -9.375 -6.771 1.00 91.69 135 ALA A O 1
ATOM 1074 N N . CYS A 1 136 ? 11.640 -7.781 -8.278 1.00 91.81 136 CYS A N 1
ATOM 1075 C CA . CYS A 1 136 ? 10.252 -7.333 -8.383 1.00 91.81 136 CYS A CA 1
ATOM 1076 C C . CYS A 1 136 ? 9.332 -8.427 -8.963 1.00 91.81 136 CYS A C 1
ATOM 1078 O O . CYS A 1 136 ? 8.212 -8.603 -8.484 1.00 91.81 136 CYS A O 1
ATOM 1080 N N . ARG A 1 137 ? 9.830 -9.227 -9.916 1.00 93.69 137 ARG A N 1
ATOM 1081 C CA . ARG A 1 137 ? 9.111 -10.388 -10.473 1.00 93.69 137 ARG A CA 1
ATOM 1082 C C . ARG A 1 137 ? 8.712 -11.429 -9.423 1.00 93.69 137 ARG A C 1
ATOM 1084 O O . ARG A 1 137 ? 7.606 -11.948 -9.495 1.00 93.69 137 ARG A O 1
ATOM 1091 N N . ASP A 1 138 ? 9.556 -11.683 -8.421 1.00 91.94 138 ASP A N 1
ATOM 1092 C CA . ASP A 1 138 ? 9.258 -12.680 -7.384 1.00 91.94 138 ASP A CA 1
ATOM 1093 C C . ASP A 1 138 ? 8.068 -12.212 -6.537 1.00 91.94 138 ASP A C 1
ATOM 1095 O O . ASP A 1 138 ? 7.195 -12.997 -6.176 1.00 91.94 138 ASP A O 1
ATOM 1099 N N . TYR A 1 139 ? 7.989 -10.906 -6.260 1.00 89.38 139 TYR A N 1
ATOM 1100 C CA . TYR A 1 139 ? 6.830 -10.312 -5.599 1.00 89.38 139 TYR A CA 1
ATOM 1101 C C . TYR A 1 139 ? 5.555 -10.454 -6.441 1.00 89.38 139 TYR A C 1
ATOM 1103 O O . TYR A 1 139 ? 4.516 -10.821 -5.891 1.00 89.38 139 TYR A O 1
ATOM 1111 N N . LEU A 1 140 ? 5.627 -10.200 -7.754 1.00 91.81 140 LEU A N 1
ATOM 1112 C CA . LEU A 1 140 ? 4.488 -10.364 -8.663 1.00 91.81 140 LEU A CA 1
ATOM 1113 C C . LEU A 1 140 ? 3.978 -11.813 -8.661 1.00 91.81 140 LEU A C 1
ATOM 1115 O O . LEU A 1 140 ? 2.793 -12.031 -8.414 1.00 91.81 140 LEU A O 1
ATOM 1119 N N . PHE A 1 141 ? 4.862 -12.792 -8.875 1.00 91.50 141 PHE A N 1
ATOM 1120 C CA . PHE A 1 141 ? 4.480 -14.206 -8.941 1.00 91.50 141 PHE A CA 1
ATOM 1121 C C . PHE A 1 141 ? 3.897 -14.708 -7.618 1.00 91.50 141 PHE A C 1
ATOM 1123 O O . PHE A 1 141 ? 2.808 -15.278 -7.615 1.00 91.50 141 PHE A O 1
ATOM 1130 N N . ASN A 1 142 ? 4.540 -14.398 -6.488 1.00 89.75 142 ASN A N 1
ATOM 1131 C CA . ASN A 1 142 ? 4.021 -14.769 -5.169 1.00 89.75 142 ASN A CA 1
ATOM 1132 C C . ASN A 1 142 ? 2.648 -14.134 -4.889 1.00 89.75 142 ASN A C 1
ATOM 1134 O O . ASN A 1 142 ? 1.769 -14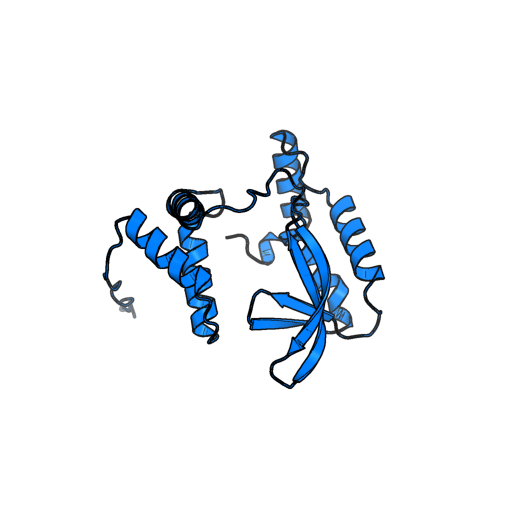.774 -4.312 1.00 89.75 142 ASN A O 1
ATOM 1138 N N . THR A 1 143 ? 2.452 -12.872 -5.292 1.00 88.06 143 THR A N 1
ATOM 1139 C CA . THR A 1 143 ? 1.166 -12.177 -5.125 1.00 88.06 143 THR A CA 1
ATOM 1140 C C . THR A 1 143 ? 0.072 -12.873 -5.926 1.00 88.06 143 THR A C 1
ATOM 1142 O O . THR A 1 143 ? -0.996 -13.143 -5.382 1.00 88.06 143 THR A O 1
ATOM 1145 N N . ALA A 1 144 ? 0.349 -13.207 -7.185 1.00 88.88 144 ALA A N 1
ATOM 1146 C CA . ALA A 1 144 ? -0.611 -13.857 -8.063 1.00 88.88 144 ALA A CA 1
ATOM 1147 C C . ALA A 1 144 ? -0.956 -15.289 -7.630 1.00 88.88 144 ALA A C 1
ATOM 1149 O O . ALA A 1 144 ? -2.116 -15.696 -7.669 1.00 88.88 144 ALA A O 1
ATOM 1150 N N . GLU A 1 145 ? 0.027 -16.069 -7.178 1.00 88.94 145 GLU A N 1
ATOM 1151 C CA . GLU A 1 145 ? -0.238 -17.396 -6.614 1.00 88.94 145 GLU A CA 1
ATOM 1152 C C . GLU A 1 145 ? -1.132 -17.304 -5.375 1.00 88.94 145 GLU A C 1
ATOM 1154 O O . GLU A 1 145 ? -2.100 -18.059 -5.242 1.00 88.94 145 GLU A O 1
ATOM 1159 N N . HIS A 1 146 ? -0.863 -16.337 -4.493 1.00 86.25 146 HIS A N 1
ATOM 1160 C CA . HIS A 1 146 ? -1.669 -16.142 -3.298 1.00 86.25 146 HIS A CA 1
ATOM 1161 C C . HIS A 1 146 ? -3.101 -15.701 -3.628 1.00 86.25 146 HIS A C 1
ATOM 1163 O O . HIS A 1 146 ? -4.047 -16.285 -3.097 1.00 86.25 146 HIS A O 1
ATOM 1169 N N . THR A 1 147 ? -3.298 -14.742 -4.537 1.00 84.44 147 THR A N 1
ATOM 1170 C CA . THR A 1 147 ? -4.646 -14.312 -4.949 1.00 84.44 147 THR A CA 1
ATOM 1171 C C . THR A 1 147 ? -5.421 -15.447 -5.616 1.00 84.44 147 THR A C 1
ATOM 1173 O O . THR A 1 147 ? -6.573 -15.689 -5.243 1.00 84.44 147 THR A O 1
ATOM 1176 N N . ARG A 1 148 ? -4.783 -16.235 -6.495 1.00 86.88 148 ARG A N 1
ATOM 1177 C CA . ARG A 1 148 ? -5.397 -17.438 -7.084 1.00 86.88 148 ARG A CA 1
ATOM 1178 C C . ARG A 1 148 ? -5.814 -18.450 -6.021 1.00 86.88 148 ARG A C 1
ATOM 1180 O O . ARG A 1 148 ? -6.920 -18.979 -6.105 1.00 86.88 148 ARG A O 1
ATOM 1187 N N . SER A 1 149 ? -4.984 -18.687 -5.000 1.00 88.06 149 SER A N 1
ATOM 1188 C CA . SER A 1 149 ? -5.317 -19.608 -3.898 1.00 88.06 149 SER A CA 1
ATOM 1189 C C . SER A 1 149 ? -6.554 -19.178 -3.094 1.00 88.06 149 SER A C 1
ATOM 1191 O O . SER A 1 149 ? -7.229 -20.012 -2.493 1.00 88.06 149 SER A O 1
ATOM 1193 N N . LEU A 1 150 ? -6.892 -17.886 -3.133 1.00 84.88 150 LEU A N 1
ATOM 1194 C CA . LEU A 1 150 ? -8.080 -17.299 -2.508 1.00 84.88 150 LEU A CA 1
ATOM 1195 C C . LEU A 1 150 ? -9.277 -17.193 -3.473 1.00 84.88 150 LEU A C 1
ATOM 1197 O O . LEU A 1 150 ? -10.320 -16.636 -3.117 1.00 84.88 150 LEU A O 1
ATOM 1201 N N . GLY A 1 151 ? -9.137 -17.714 -4.696 1.00 85.88 151 GLY A N 1
ATOM 1202 C CA . GLY A 1 151 ? -10.143 -17.628 -5.754 1.00 85.88 151 GLY A CA 1
ATOM 1203 C C . GLY A 1 151 ? -10.345 -16.209 -6.291 1.00 85.88 151 GLY A C 1
ATOM 1204 O O . GLY A 1 151 ? -11.433 -15.888 -6.763 1.00 85.88 151 GLY A O 1
ATOM 1205 N N . ILE A 1 152 ? -9.334 -15.346 -6.170 1.00 84.38 152 ILE A N 1
ATOM 1206 C CA . ILE A 1 152 ? -9.317 -13.997 -6.739 1.00 84.38 152 ILE A CA 1
ATOM 1207 C C . ILE A 1 152 ? -8.579 -14.077 -8.076 1.00 84.38 152 ILE A C 1
ATOM 1209 O O . ILE A 1 152 ? -7.456 -14.581 -8.144 1.00 84.38 152 ILE A O 1
ATOM 1213 N N . HIS A 1 153 ? -9.224 -13.627 -9.150 1.00 83.19 153 HIS A N 1
ATOM 1214 C CA . HIS A 1 153 ? -8.647 -13.595 -10.493 1.00 83.19 153 HIS A CA 1
ATOM 1215 C C . HIS A 1 153 ? -8.637 -12.161 -10.996 1.00 83.19 153 HIS A C 1
ATOM 1217 O O . HIS A 1 153 ? -9.696 -11.572 -11.193 1.00 83.19 153 HIS A O 1
ATOM 1223 N N . ASP A 1 154 ? -7.433 -11.640 -11.206 1.00 86.94 154 ASP A N 1
ATOM 1224 C CA . ASP A 1 154 ? -7.196 -10.299 -11.720 1.00 86.94 154 ASP A CA 1
ATOM 1225 C C . ASP A 1 154 ? -6.523 -10.401 -13.101 1.00 86.94 154 ASP A C 1
ATOM 1227 O O . ASP A 1 154 ? -5.327 -10.701 -13.179 1.00 86.94 154 ASP A O 1
ATOM 1231 N N . PRO A 1 155 ? -7.262 -10.144 -14.198 1.00 89.75 155 PRO A N 1
ATOM 1232 C CA . PRO A 1 155 ? -6.728 -10.213 -15.555 1.00 89.75 155 PRO A CA 1
ATOM 1233 C C . PRO A 1 155 ? -5.500 -9.326 -15.797 1.00 89.75 155 PRO A C 1
ATOM 1235 O O . PRO A 1 155 ? -4.677 -9.653 -16.648 1.00 89.75 155 PRO A O 1
ATOM 1238 N N . TYR A 1 156 ? -5.364 -8.212 -15.071 1.00 90.38 156 TYR A N 1
ATOM 1239 C CA . TYR A 1 156 ? -4.226 -7.308 -15.218 1.00 90.38 156 TYR A CA 1
ATOM 1240 C C . TYR A 1 156 ? -2.938 -7.929 -14.659 1.00 90.38 156 TYR A C 1
ATOM 1242 O O . TYR A 1 156 ? -1.900 -7.903 -15.324 1.00 90.38 156 TYR A O 1
ATOM 1250 N N . ILE A 1 157 ? -3.000 -8.526 -13.462 1.00 90.81 157 ILE A N 1
ATOM 1251 C CA . ILE A 1 157 ? -1.865 -9.255 -12.871 1.00 90.81 157 ILE A CA 1
ATOM 1252 C C . ILE A 1 157 ? -1.488 -10.472 -13.727 1.00 90.81 157 ILE A C 1
ATOM 1254 O O . ILE A 1 157 ? -0.301 -10.757 -13.893 1.00 90.81 157 ILE A O 1
ATOM 1258 N N . GLU A 1 158 ? -2.477 -11.165 -14.294 1.00 91.25 158 GLU A N 1
ATOM 1259 C CA . GLU A 1 158 ? -2.261 -12.305 -15.192 1.00 91.25 158 GLU A CA 1
ATOM 1260 C C . GLU A 1 158 ? -1.492 -11.910 -16.467 1.00 91.25 158 GLU A C 1
ATOM 1262 O O . GLU A 1 158 ? -0.468 -12.525 -16.774 1.00 91.25 158 GLU A O 1
ATOM 1267 N N . ASP A 1 159 ? -1.904 -10.835 -17.153 1.00 94.38 159 ASP A N 1
ATOM 1268 C CA . ASP A 1 159 ? -1.203 -10.317 -18.343 1.00 94.38 159 ASP A CA 1
ATOM 1269 C C . ASP A 1 159 ? 0.227 -9.850 -18.000 1.00 94.38 159 ASP A C 1
ATOM 1271 O O . ASP A 1 159 ? 1.190 -10.139 -18.717 1.00 94.38 159 ASP A O 1
ATOM 1275 N N . LEU A 1 160 ? 0.412 -9.194 -16.845 1.00 94.75 160 LEU A N 1
ATOM 1276 C CA . LEU A 1 160 ? 1.745 -8.820 -16.362 1.00 94.75 160 LEU A CA 1
ATOM 1277 C C . LEU A 1 160 ? 2.661 -10.034 -16.172 1.00 94.75 160 LEU A C 1
ATOM 1279 O O . LEU A 1 160 ? 3.829 -9.977 -16.562 1.00 94.75 160 LEU A O 1
ATOM 1283 N N . MET A 1 161 ? 2.165 -11.118 -15.573 1.00 94.44 161 MET A N 1
ATOM 1284 C CA . MET A 1 161 ? 2.966 -12.323 -15.345 1.00 94.44 161 MET A CA 1
ATOM 1285 C C . MET A 1 161 ? 3.429 -12.967 -16.646 1.00 94.44 161 MET A C 1
ATOM 1287 O O . MET A 1 161 ? 4.606 -13.312 -16.758 1.00 94.44 161 MET A O 1
ATOM 1291 N N . GLU A 1 162 ? 2.534 -13.113 -17.625 1.00 94.62 162 GLU A N 1
ATOM 1292 C CA . GLU A 1 162 ? 2.856 -13.721 -18.919 1.00 94.62 162 GLU A CA 1
ATOM 1293 C C . GLU A 1 162 ? 3.958 -12.935 -19.643 1.00 94.62 162 GLU A C 1
ATOM 1295 O O . GLU A 1 162 ? 4.941 -13.500 -20.140 1.00 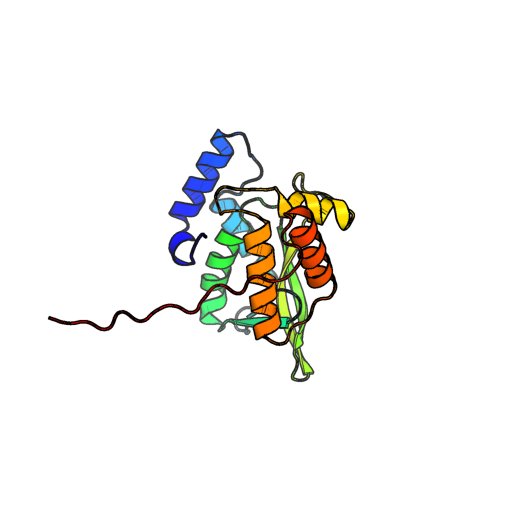94.62 162 GLU A O 1
ATOM 1300 N N . ARG A 1 163 ? 3.851 -11.604 -19.631 1.00 96.50 163 ARG A N 1
ATOM 1301 C CA . ARG A 1 163 ? 4.844 -10.708 -20.237 1.00 96.50 163 ARG A CA 1
ATOM 1302 C C . ARG A 1 163 ? 6.178 -10.750 -19.511 1.00 96.50 163 ARG A C 1
ATOM 1304 O O . ARG A 1 163 ? 7.223 -10.816 -20.157 1.00 96.50 163 ARG A O 1
ATOM 1311 N N . VAL A 1 164 ? 6.161 -10.731 -18.178 1.00 96.94 164 VAL A N 1
ATOM 1312 C CA . VAL A 1 164 ? 7.378 -10.840 -17.363 1.00 96.94 164 VAL A CA 1
ATOM 1313 C C . VAL A 1 164 ? 8.076 -12.176 -17.625 1.00 96.94 164 VAL A C 1
ATOM 1315 O O . VAL A 1 164 ? 9.281 -12.172 -17.871 1.00 96.94 164 VAL A O 1
ATOM 1318 N N . ALA A 1 165 ? 7.344 -13.294 -17.647 1.00 94.19 165 ALA A N 1
ATOM 1319 C CA . ALA A 1 165 ? 7.899 -14.612 -17.960 1.00 94.19 165 ALA A CA 1
ATOM 1320 C C . ALA A 1 165 ? 8.523 -14.642 -19.366 1.00 94.19 165 ALA A C 1
ATOM 1322 O O . ALA A 1 165 ? 9.672 -15.053 -19.533 1.00 94.19 165 ALA A O 1
ATOM 1323 N N . THR A 1 166 ? 7.821 -14.094 -20.362 1.00 95.62 166 THR A N 1
ATOM 1324 C CA . THR A 1 166 ? 8.326 -13.972 -21.739 1.00 95.62 166 THR A CA 1
ATOM 1325 C C . THR A 1 166 ? 9.634 -13.175 -21.798 1.00 95.62 166 THR A C 1
ATOM 1327 O O . THR A 1 166 ? 10.605 -13.622 -22.407 1.00 95.62 166 THR A O 1
ATOM 1330 N N . LEU A 1 167 ? 9.703 -12.022 -21.122 1.00 95.75 167 LEU A N 1
ATOM 1331 C CA . LEU A 1 167 ? 10.897 -11.167 -21.080 1.00 95.75 167 LEU A CA 1
ATOM 1332 C C . LEU A 1 167 ? 12.097 -11.826 -20.389 1.00 95.75 167 LEU A C 1
ATOM 1334 O O . LEU A 1 167 ? 13.242 -11.513 -20.714 1.00 95.75 167 LEU A O 1
ATOM 1338 N N . ARG A 1 168 ? 11.855 -12.720 -19.426 1.00 93.69 168 ARG A N 1
ATOM 1339 C CA . ARG A 1 168 ? 12.909 -13.474 -18.733 1.00 93.69 168 ARG A CA 1
ATOM 1340 C C . ARG A 1 168 ? 13.412 -14.680 -19.523 1.00 93.69 168 ARG A C 1
ATOM 1342 O O . ARG A 1 168 ? 14.443 -15.235 -19.151 1.00 93.69 168 ARG A O 1
ATOM 1349 N N . GLY A 1 169 ? 12.744 -15.028 -20.622 1.00 83.44 169 GLY A N 1
ATOM 1350 C CA . GLY A 1 169 ? 13.002 -16.262 -21.357 1.00 83.44 169 GLY A CA 1
ATOM 1351 C C . GLY A 1 169 ? 12.377 -17.489 -20.694 1.00 83.44 169 GLY A C 1
ATOM 1352 O O . GLY A 1 169 ? 12.651 -18.605 -21.124 1.00 83.44 169 GLY A O 1
ATOM 1353 N N . ASP A 1 170 ? 11.500 -17.290 -19.705 1.00 63.62 170 ASP A N 1
ATOM 1354 C CA . ASP A 1 170 ? 10.749 -18.337 -19.004 1.00 63.62 170 ASP A CA 1
ATOM 1355 C C . ASP A 1 170 ? 9.498 -18.731 -19.813 1.00 63.62 170 ASP A C 1
ATOM 1357 O O . ASP A 1 170 ? 8.393 -18.889 -19.287 1.00 63.62 170 ASP A O 1
ATOM 1361 N N . ALA A 1 171 ? 9.653 -18.855 -21.133 1.00 44.62 171 ALA A N 1
ATOM 1362 C CA . ALA A 1 171 ? 8.589 -19.314 -22.007 1.00 44.62 171 ALA A CA 1
ATOM 1363 C C . ALA A 1 171 ? 8.335 -20.812 -21.754 1.00 44.62 171 ALA A C 1
ATOM 1365 O O . ALA A 1 171 ? 9.076 -21.668 -22.228 1.00 44.62 171 ALA A O 1
ATOM 1366 N N . ALA A 1 172 ? 7.251 -21.083 -21.02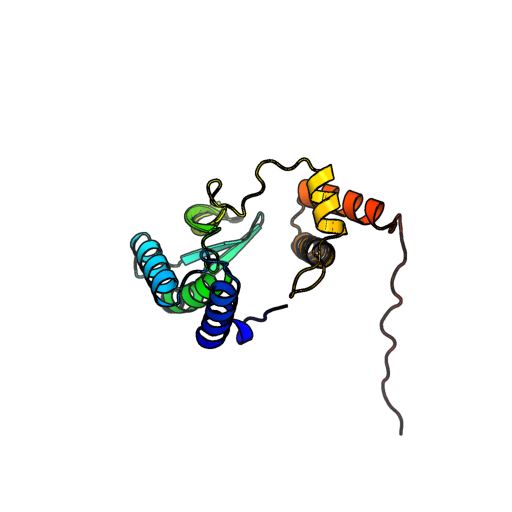3 1.00 44.66 172 ALA A N 1
ATOM 1367 C CA . ALA A 1 172 ? 6.571 -22.366 -20.844 1.00 44.66 172 ALA A CA 1
ATOM 1368 C C . ALA A 1 172 ? 7.359 -23.507 -20.156 1.00 44.66 172 ALA A C 1
ATOM 1370 O O . ALA A 1 172 ? 8.091 -24.263 -20.783 1.00 44.66 172 ALA A O 1
ATOM 1371 N N . GLY A 1 173 ? 7.037 -23.735 -18.876 1.00 45.22 173 GLY A N 1
ATOM 1372 C CA . GLY A 1 173 ? 6.978 -25.074 -18.281 1.00 45.22 173 GLY A CA 1
ATOM 1373 C C . GLY A 1 173 ? 8.305 -25.749 -17.922 1.00 45.22 173 GLY A C 1
ATOM 1374 O O . GLY A 1 173 ? 8.807 -26.587 -18.663 1.00 45.22 173 GLY A O 1
ATOM 1375 N N . ALA A 1 174 ? 8.770 -25.537 -16.693 1.00 36.19 174 ALA A N 1
ATOM 1376 C CA . ALA A 1 174 ? 9.547 -26.546 -15.978 1.00 36.19 174 ALA A CA 1
ATOM 1377 C C . ALA A 1 174 ? 9.044 -26.621 -14.534 1.00 36.19 174 ALA A C 1
ATOM 1379 O O . ALA A 1 174 ? 9.344 -25.770 -13.701 1.00 36.19 174 ALA A O 1
ATOM 1380 N N . SER A 1 175 ? 8.233 -27.642 -14.256 1.00 36.75 175 SER A N 1
ATOM 1381 C CA . SER A 1 175 ? 7.894 -28.066 -12.902 1.00 36.75 175 SER A CA 1
ATOM 1382 C C . SER A 1 175 ? 9.178 -28.300 -12.103 1.00 36.75 175 SER A C 1
ATOM 1384 O O . SER A 1 175 ? 10.000 -29.132 -12.495 1.00 36.75 175 SER A O 1
ATOM 1386 N N . ALA A 1 176 ? 9.338 -27.613 -10.973 1.00 36.88 176 ALA A N 1
ATOM 1387 C CA . ALA A 1 176 ? 10.323 -28.012 -9.976 1.00 36.88 176 ALA A CA 1
ATOM 1388 C C . ALA A 1 176 ? 9.949 -29.410 -9.441 1.00 36.88 176 ALA A C 1
ATOM 1390 O O . ALA A 1 176 ? 8.763 -29.660 -9.197 1.00 36.88 176 ALA A O 1
ATOM 1391 N N . PRO A 1 177 ? 10.901 -30.346 -9.273 1.00 33.28 177 PRO A N 1
ATOM 1392 C CA . PRO A 1 177 ? 10.585 -31.636 -8.687 1.00 33.28 177 PRO A CA 1
ATOM 1393 C C . PRO A 1 177 ? 10.235 -31.455 -7.207 1.00 33.28 177 PRO A C 1
ATOM 1395 O O . PRO A 1 177 ? 10.798 -30.611 -6.508 1.00 33.28 177 PRO A O 1
ATOM 1398 N N . ALA A 1 178 ? 9.278 -32.268 -6.764 1.00 33.25 178 ALA A N 1
ATOM 1399 C CA . ALA A 1 178 ? 8.824 -32.367 -5.390 1.00 33.25 178 ALA A CA 1
ATOM 1400 C C . ALA A 1 178 ? 9.995 -32.552 -4.414 1.00 33.25 178 ALA A C 1
ATOM 1402 O O . ALA A 1 178 ? 10.954 -33.273 -4.698 1.00 33.25 178 ALA A O 1
ATOM 1403 N N . ALA A 1 179 ? 9.876 -31.903 -3.255 1.00 34.28 179 ALA A N 1
ATOM 1404 C CA . ALA A 1 179 ? 10.763 -32.072 -2.118 1.00 34.28 179 ALA A CA 1
ATOM 1405 C C . ALA A 1 179 ? 10.931 -33.565 -1.796 1.00 34.28 179 ALA A C 1
ATOM 1407 O O . ALA A 1 179 ? 9.968 -34.243 -1.441 1.00 34.28 179 ALA A O 1
ATOM 1408 N N . ALA A 1 180 ? 12.159 -34.063 -1.936 1.00 32.44 180 ALA A N 1
ATOM 1409 C CA . ALA A 1 180 ? 12.526 -35.382 -1.460 1.00 32.44 180 ALA A CA 1
ATOM 1410 C C . ALA A 1 180 ? 12.605 -35.349 0.069 1.00 32.44 180 ALA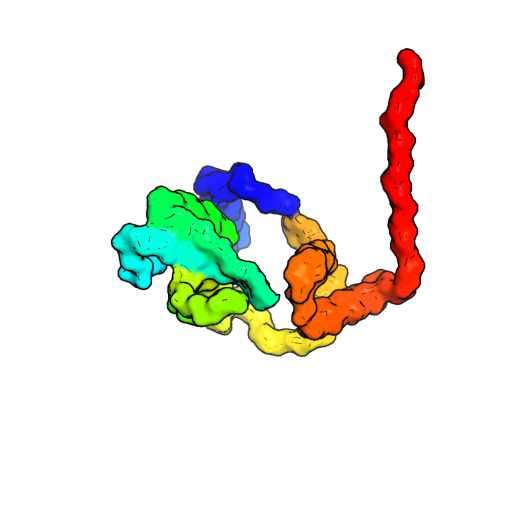 A C 1
ATOM 1412 O O . ALA A 1 180 ? 13.360 -34.570 0.656 1.00 32.44 180 ALA A O 1
ATOM 1413 N N . GLU A 1 181 ? 11.795 -36.206 0.682 1.00 34.88 181 GLU A N 1
ATOM 1414 C CA . GLU A 1 181 ? 11.921 -36.655 2.059 1.00 34.88 181 GLU A CA 1
ATOM 1415 C C . GLU A 1 181 ? 13.365 -37.066 2.365 1.00 34.88 181 GLU A C 1
ATOM 1417 O O . GLU A 1 181 ? 13.957 -37.880 1.658 1.00 34.88 181 GLU A O 1
ATOM 1422 N N . LEU A 1 182 ? 13.894 -36.574 3.482 1.00 32.19 182 LEU A N 1
ATOM 1423 C CA . LEU A 1 182 ? 14.912 -37.289 4.242 1.00 32.19 182 LEU A CA 1
ATOM 1424 C C . LEU A 1 182 ? 14.374 -37.476 5.659 1.00 32.19 182 LEU A C 1
ATOM 1426 O O . LEU A 1 182 ? 14.666 -36.714 6.580 1.00 32.19 182 LEU A O 1
ATOM 1430 N N . ALA A 1 183 ? 13.527 -38.501 5.782 1.00 32.47 183 ALA A N 1
ATOM 1431 C CA . ALA A 1 183 ? 13.440 -39.301 6.993 1.00 32.47 183 ALA A CA 1
ATOM 1432 C C . ALA A 1 183 ? 14.772 -40.054 7.185 1.00 32.47 183 ALA A C 1
ATOM 1434 O O . ALA A 1 183 ? 15.501 -40.300 6.224 1.00 32.47 183 ALA A O 1
ATOM 1435 N N . GLY A 1 184 ? 15.113 -40.323 8.442 1.00 27.92 184 GLY A N 1
ATOM 1436 C CA . GLY A 1 184 ? 16.461 -40.677 8.873 1.00 27.92 184 GLY A CA 1
ATOM 1437 C C . GLY A 1 184 ? 16.856 -42.143 8.722 1.00 27.92 184 GLY A C 1
ATOM 1438 O O . GLY A 1 184 ? 16.080 -42.957 8.245 1.00 27.92 184 GLY A O 1
ATOM 1439 N N . GLU A 1 185 ? 18.087 -42.405 9.170 1.00 31.30 185 GLU A N 1
ATOM 1440 C CA . GLU A 1 185 ? 18.706 -43.635 9.712 1.00 31.30 185 GLU A CA 1
ATOM 1441 C C . GLU A 1 185 ? 20.232 -43.352 9.695 1.00 31.30 185 GLU A C 1
ATOM 1443 O O . GLU A 1 185 ? 20.743 -42.841 8.701 1.00 31.30 185 GLU A O 1
ATOM 1448 N N . ALA A 1 186 ? 21.036 -43.533 10.746 1.00 31.61 186 ALA A N 1
ATOM 1449 C CA . ALA A 1 186 ? 20.943 -44.346 11.956 1.00 31.61 186 ALA A CA 1
ATOM 1450 C C . ALA A 1 186 ? 21.718 -43.698 13.125 1.00 31.61 186 ALA A C 1
ATOM 1452 O O . ALA A 1 186 ? 22.594 -42.842 12.856 1.00 31.61 186 ALA A O 1
#

pLDDT: mean 82.09, std 16.23, range [27.92, 96.94]

Radius of gyration: 19.76 Å; chains: 1; bounding box: 46×58×43 Å

Secondary structure (DSSP, 8-state):
---GGG--HHHHHHHHHHHHHTT-TTSPPHHHHHHHHHHHHTTSPTTS-EEEEETTTEEEEEPGGGHHHHHHHHHHHHSSSS-EEEEEEEEE-TTS-EEEEEEEEE-TTSTT---S--HHHHHHHHHH-EETTEEHHHHHHHHHHHHHHTT---HHHHHHHHHHHHHHT--S--PPPPPPP-----